Protein AF-A0A1P8MYN7-F1 (afdb_monomer_lite)

Radius of gyration: 29.49 Å; chains: 1; bounding box: 55×65×107 Å

Organism: NCBI:txid299262

Sequence (183 aa):
MFRRKEAAASEQYASSNIKLLLVASAFLAVTIVLILLQPGSVTQPIEQVATAPVTAKQTGVEATVTRADASLLDLQTVPASEAVSRQLRQPIRLTDTDARHTDLRSLTSAVLIGFGHTPQQGDRLQALLVQALTEGQSNAYIDALLNTAAARGEFSLPRQLTTATGRLDTEALLVALVRQSQG

Foldseek 3Di:
DDDPDDPPPPVVVVVVVVVVVVVVVVVVVVVVVVVVVPPDPPPDDDPDDDDDDDDDDDDDDDPPPPPPDPPPVPPPDDVVVVVVVVVVVDDPPCVVVVVVLVVLLVLLQVLCVVLVHHADVVRPLSVLQSVCVSVVHDLVVSQVVNQVCVVVVVDDDRPSQADPVRGGVSVSSVVSSVVSVVD

pLDDT: mean 74.07, std 19.45, range [33.62, 95.81]

Secondary structure (DSSP, 8-state):
-----SSSSHHHHHHHHHHHHHHHHHHHHHHHHHHHTS----------------------------S------------HHHHHHHHTTS---HHHHHHHHHHHHHHHHHHHHHTT--PPTT-HHHHHHHHHHHTT--HHHHHHHHHHHHHTTSSPPPGGGB-TTSSB-HHHHHHHHHHHHH-

Structure (mmCIF, N/CA/C/O backbone):
data_AF-A0A1P8MYN7-F1
#
_entry.id   AF-A0A1P8MYN7-F1
#
loop_
_atom_site.group_PDB
_atom_site.id
_atom_site.type_symbol
_atom_site.label_atom_id
_atom_site.label_alt_id
_atom_site.label_comp_id
_atom_site.label_asym_id
_atom_site.label_entity_id
_atom_site.label_seq_id
_atom_site.pdbx_PDB_ins_code
_atom_site.Cartn_x
_atom_site.Cartn_y
_atom_site.Cartn_z
_atom_site.occupancy
_atom_site.B_iso_or_equiv
_atom_site.auth_seq_id
_atom_site.auth_comp_id
_atom_site.auth_asym_id
_atom_site.auth_atom_id
_atom_site.pdbx_PDB_model_num
ATOM 1 N N . MET A 1 1 ? 12.781 16.466 -64.656 1.00 49.19 1 MET A N 1
ATOM 2 C CA . MET A 1 1 ? 12.357 15.709 -63.449 1.00 49.19 1 MET A CA 1
ATOM 3 C C . MET A 1 1 ? 13.013 16.370 -62.236 1.00 49.19 1 MET A C 1
ATOM 5 O O . MET A 1 1 ? 14.087 16.904 -62.435 1.00 49.19 1 MET A O 1
ATOM 9 N N . PHE A 1 2 ? 12.393 16.353 -61.047 1.00 52.03 2 PHE A N 1
ATOM 10 C CA . PHE A 1 2 ? 12.799 17.019 -59.779 1.00 52.03 2 PHE A CA 1
ATOM 11 C C . PHE A 1 2 ? 12.255 18.440 -59.531 1.00 52.03 2 PHE A C 1
ATOM 13 O O . PHE A 1 2 ? 12.937 19.418 -59.794 1.00 52.03 2 PHE A O 1
ATOM 20 N N . ARG A 1 3 ? 11.043 18.541 -58.959 1.00 59.06 3 ARG A N 1
ATOM 21 C CA . ARG A 1 3 ? 10.625 19.589 -57.989 1.00 59.06 3 ARG A CA 1
ATOM 22 C C . ARG A 1 3 ? 9.240 19.264 -57.389 1.00 59.06 3 ARG A C 1
ATOM 24 O O . ARG A 1 3 ? 8.247 19.921 -57.669 1.00 59.06 3 ARG A O 1
ATOM 31 N N . ARG A 1 4 ? 9.151 18.204 -56.578 1.00 57.97 4 ARG A N 1
ATOM 32 C CA . ARG A 1 4 ? 7.974 17.911 -55.728 1.00 57.97 4 ARG A CA 1
ATOM 33 C C . ARG A 1 4 ? 8.413 17.213 -54.438 1.00 57.97 4 ARG A C 1
ATOM 35 O O . ARG A 1 4 ? 8.187 16.017 -54.308 1.00 57.97 4 ARG A O 1
ATOM 42 N N . LYS A 1 5 ? 9.085 17.913 -53.515 1.00 58.62 5 LYS A N 1
ATOM 43 C CA . LYS A 1 5 ? 9.321 17.378 -52.154 1.00 58.62 5 LYS A CA 1
ATOM 44 C C . LYS A 1 5 ? 9.340 18.394 -51.001 1.00 58.62 5 LYS A C 1
ATOM 46 O O . LYS A 1 5 ? 9.596 17.979 -49.882 1.00 58.62 5 LYS A O 1
ATOM 51 N N . GLU A 1 6 ? 9.002 19.669 -51.201 1.00 55.66 6 GLU A N 1
ATOM 52 C CA . GLU A 1 6 ? 9.197 20.672 -50.128 1.00 55.66 6 GLU A CA 1
ATOM 53 C C . GLU A 1 6 ? 7.945 21.071 -49.325 1.00 55.66 6 GLU A C 1
ATOM 55 O O . GLU A 1 6 ? 8.046 21.899 -48.431 1.00 55.66 6 GLU A O 1
ATOM 60 N N . ALA A 1 7 ? 6.770 20.475 -49.557 1.00 54.53 7 ALA A N 1
ATOM 61 C CA . ALA A 1 7 ? 5.534 20.914 -48.884 1.00 54.53 7 ALA A CA 1
ATOM 62 C C . ALA A 1 7 ? 5.127 20.114 -47.625 1.00 54.53 7 ALA A C 1
ATOM 64 O O . ALA A 1 7 ? 4.178 20.501 -46.958 1.00 54.53 7 ALA A O 1
ATOM 65 N N . ALA A 1 8 ? 5.802 19.011 -47.281 1.00 54.75 8 ALA A N 1
ATOM 66 C CA . ALA A 1 8 ? 5.320 18.093 -46.234 1.00 54.75 8 ALA A CA 1
ATOM 67 C C . ALA A 1 8 ? 5.908 18.335 -44.827 1.00 54.75 8 ALA A C 1
ATOM 69 O O . ALA A 1 8 ? 5.491 17.690 -43.871 1.00 54.75 8 ALA A O 1
ATOM 70 N N . ALA A 1 9 ? 6.887 19.233 -44.675 1.00 53.75 9 ALA A N 1
ATOM 71 C CA . ALA A 1 9 ? 7.596 19.407 -43.402 1.00 53.75 9 ALA A CA 1
ATOM 72 C C . ALA A 1 9 ? 6.911 20.389 -42.431 1.00 53.75 9 ALA A C 1
ATOM 74 O O . ALA A 1 9 ? 7.171 20.340 -41.232 1.00 53.75 9 ALA A O 1
ATOM 75 N N . SER A 1 10 ? 6.032 21.275 -42.909 1.00 53.44 10 SER A N 1
ATOM 76 C CA . SER A 1 10 ? 5.435 22.348 -42.097 1.00 53.44 10 SER A CA 1
ATOM 77 C C . SER A 1 10 ? 4.218 21.915 -41.270 1.00 53.44 10 SER A C 1
ATOM 79 O O . SER A 1 10 ? 3.976 22.487 -40.208 1.00 53.44 10 SER A O 1
ATOM 81 N N . GLU A 1 11 ? 3.477 20.883 -41.682 1.00 53.94 11 GLU A N 1
ATOM 82 C CA . GLU A 1 11 ? 2.279 20.427 -40.950 1.00 53.94 11 GLU A CA 1
ATOM 83 C C . GLU A 1 11 ? 2.620 19.684 -39.647 1.00 53.94 11 GLU A C 1
ATOM 85 O O . GLU A 1 11 ? 1.877 19.734 -38.662 1.00 53.94 11 GLU A O 1
ATOM 90 N N . GLN A 1 12 ? 3.788 19.041 -39.591 1.00 55.00 12 GLN A N 1
ATOM 91 C CA . GLN A 1 12 ? 4.187 18.229 -38.441 1.00 55.00 12 GLN A CA 1
ATOM 92 C C . GLN A 1 12 ? 4.616 19.091 -37.240 1.00 55.00 12 GLN A C 1
ATOM 94 O O . GLN A 1 12 ? 4.298 18.755 -36.095 1.00 55.00 12 GLN A O 1
ATOM 99 N N . TYR A 1 13 ? 5.230 20.252 -37.495 1.00 54.16 13 TYR A N 1
ATOM 100 C CA . TYR A 1 13 ? 5.614 21.221 -36.460 1.00 54.16 13 TYR A CA 1
ATOM 101 C C . TYR A 1 13 ? 4.406 21.879 -35.783 1.00 54.16 13 TYR A C 1
ATOM 103 O O . TYR A 1 13 ? 4.417 22.068 -34.566 1.00 54.16 13 TYR A O 1
ATOM 111 N N . ALA A 1 14 ? 3.335 22.161 -36.532 1.00 58.53 14 ALA A N 1
ATOM 112 C CA . ALA A 1 14 ? 2.109 22.723 -35.967 1.00 58.53 14 ALA A CA 1
ATOM 113 C C . ALA A 1 14 ? 1.462 21.756 -34.960 1.00 58.53 14 ALA A C 1
ATOM 115 O O . ALA A 1 14 ? 1.131 22.153 -33.844 1.00 58.53 14 ALA A O 1
ATOM 116 N N . SER A 1 15 ? 1.372 20.464 -35.302 1.00 65.38 15 SER A N 1
ATOM 117 C CA . SER A 1 15 ? 0.785 19.447 -34.416 1.00 65.38 15 SER A CA 1
ATOM 118 C C . SER A 1 15 ? 1.594 19.215 -33.129 1.00 65.38 15 SER A C 1
ATOM 120 O O . SER A 1 15 ? 1.012 18.979 -32.069 1.00 65.38 15 SER A O 1
ATOM 122 N N . SER A 1 16 ? 2.928 19.313 -33.193 1.00 70.00 16 SER A N 1
ATOM 123 C CA . SER A 1 16 ? 3.802 19.141 -32.026 1.00 70.00 16 SER A CA 1
ATOM 124 C C . SER A 1 16 ? 3.722 20.339 -31.080 1.00 70.00 16 SER A C 1
ATOM 126 O O . SER A 1 16 ? 3.615 20.160 -29.867 1.00 70.00 16 SER A O 1
ATOM 128 N N . ASN A 1 17 ? 3.696 21.557 -31.630 1.00 74.44 17 ASN A N 1
ATOM 129 C CA . ASN A 1 17 ? 3.535 22.774 -30.838 1.00 74.44 17 ASN A CA 1
ATOM 130 C C . ASN A 1 17 ? 2.162 22.818 -30.161 1.00 74.44 17 ASN A C 1
ATOM 132 O O . ASN A 1 17 ? 2.087 23.188 -28.998 1.00 74.44 17 ASN A O 1
ATOM 136 N N . ILE A 1 18 ? 1.097 22.359 -30.831 1.00 82.00 18 ILE A N 1
ATOM 137 C CA . ILE A 1 18 ? -0.250 22.263 -30.242 1.00 82.00 18 ILE A CA 1
ATOM 138 C C . ILE A 1 18 ? -0.277 21.278 -29.069 1.00 82.00 18 ILE A C 1
ATOM 140 O O . ILE A 1 18 ? -0.856 21.587 -28.031 1.00 82.00 18 ILE A O 1
ATOM 144 N N . LYS A 1 19 ? 0.381 20.117 -29.190 1.00 77.56 19 LYS A N 1
ATOM 145 C CA . LYS A 1 19 ? 0.480 19.144 -28.089 1.00 77.56 19 LYS A CA 1
ATOM 146 C C . LYS A 1 19 ? 1.249 19.712 -26.896 1.00 77.56 19 LYS A C 1
ATOM 148 O O . LYS A 1 19 ? 0.797 19.559 -25.766 1.00 77.56 19 LYS A O 1
ATOM 153 N N . LEU A 1 20 ? 2.364 20.405 -27.143 1.00 83.06 20 LEU A N 1
ATOM 154 C CA . LEU A 1 20 ? 3.127 21.082 -26.092 1.00 83.06 20 LEU A CA 1
ATOM 155 C C . LEU A 1 20 ? 2.286 22.169 -25.401 1.00 83.06 20 LEU A C 1
ATOM 157 O O . LEU A 1 20 ? 2.276 22.250 -2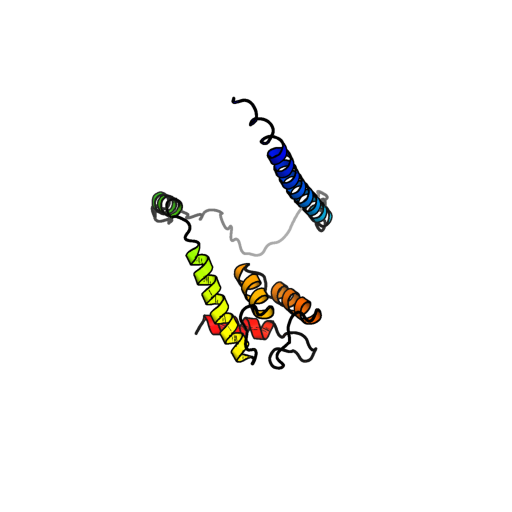4.175 1.00 83.06 20 LEU A O 1
ATOM 161 N N . LEU A 1 21 ? 1.531 22.954 -26.177 1.00 86.50 21 LEU A N 1
ATOM 162 C CA . LEU A 1 21 ? 0.645 24.004 -25.668 1.00 86.50 21 LEU A CA 1
ATOM 163 C C . LEU A 1 21 ? -0.510 23.417 -24.838 1.00 86.50 21 LEU A C 1
ATOM 165 O O . LEU A 1 21 ? -0.865 23.978 -23.806 1.00 86.50 21 LEU A O 1
ATOM 169 N N . LEU A 1 22 ? -1.049 22.260 -25.240 1.00 87.62 22 LEU A N 1
ATOM 170 C CA . LEU A 1 22 ? -2.118 21.555 -24.524 1.00 87.62 22 LEU A CA 1
ATOM 171 C C . LEU A 1 22 ? -1.632 20.959 -23.193 1.00 87.62 22 LEU A C 1
ATOM 173 O O . LEU A 1 22 ? -2.339 21.034 -22.191 1.00 87.62 22 LEU A O 1
ATOM 177 N N . VAL A 1 23 ? -0.412 20.416 -23.145 1.00 87.44 23 VAL A N 1
ATOM 178 C CA . VAL A 1 23 ? 0.191 19.942 -21.886 1.00 87.44 23 VAL A CA 1
ATOM 179 C C . VAL A 1 23 ? 0.500 21.117 -20.953 1.00 87.44 23 VAL A C 1
ATOM 181 O O . VAL A 1 23 ? 0.197 21.051 -19.762 1.00 87.44 23 VAL A O 1
ATOM 184 N N . ALA A 1 24 ? 1.044 22.215 -21.487 1.00 88.50 24 ALA A N 1
ATOM 185 C CA . ALA A 1 24 ? 1.342 23.413 -20.705 1.00 88.50 24 ALA A CA 1
ATOM 186 C C . ALA A 1 24 ? 0.075 24.062 -20.122 1.00 88.50 24 ALA A C 1
ATOM 188 O O . ALA A 1 24 ? 0.075 24.468 -18.960 1.00 88.50 24 ALA A O 1
ATOM 189 N N . SER A 1 25 ? -1.019 24.126 -20.890 1.00 89.88 25 SER A N 1
ATOM 190 C CA . SER A 1 25 ? -2.286 24.687 -20.411 1.00 89.88 25 SER A CA 1
ATOM 191 C C . SER A 1 25 ? -2.943 23.812 -19.342 1.00 89.88 25 SER A C 1
ATOM 193 O O . SER A 1 25 ? -3.421 24.340 -18.338 1.00 89.88 25 SER A O 1
ATOM 195 N N . ALA A 1 26 ? -2.901 22.484 -19.499 1.00 91.69 26 ALA A N 1
ATOM 196 C CA . ALA A 1 26 ? -3.384 21.552 -18.484 1.00 91.69 26 ALA A CA 1
ATOM 197 C C . ALA A 1 26 ? -2.603 21.700 -17.167 1.00 91.69 26 ALA A C 1
ATOM 199 O O . ALA A 1 26 ? -3.201 21.788 -16.094 1.00 91.69 26 ALA A O 1
ATOM 200 N N . PHE A 1 27 ? -1.274 21.804 -17.248 1.00 94.06 27 PHE A N 1
ATOM 201 C CA . PHE A 1 27 ? -0.419 22.005 -16.079 1.00 94.06 27 PHE A CA 1
ATOM 202 C C . PHE A 1 27 ? -0.681 23.351 -15.381 1.00 94.06 27 PHE A C 1
ATOM 204 O O . PHE A 1 27 ? -0.778 23.413 -14.153 1.00 94.06 27 PHE A O 1
ATOM 211 N N . LEU A 1 28 ? -0.858 24.431 -16.150 1.00 93.50 28 LEU A N 1
ATOM 212 C CA . LEU A 1 28 ? -1.193 25.755 -15.621 1.00 93.50 28 LEU A CA 1
ATOM 213 C C . LEU A 1 28 ? -2.538 25.739 -14.875 1.00 93.50 28 LEU A C 1
ATOM 215 O O . LEU A 1 28 ? -2.628 26.258 -13.764 1.00 93.50 28 LEU A O 1
ATOM 219 N N . ALA A 1 29 ? -3.568 25.116 -15.454 1.00 95.00 29 ALA A N 1
ATOM 220 C CA . ALA A 1 29 ? -4.895 25.037 -14.846 1.00 95.00 29 ALA A CA 1
ATOM 221 C C . ALA A 1 29 ? -4.862 24.308 -13.494 1.00 95.00 29 ALA A C 1
ATOM 223 O O . ALA A 1 29 ? -5.414 24.803 -12.512 1.00 95.00 29 ALA A O 1
ATOM 224 N N . VAL A 1 30 ? -4.155 23.176 -13.422 1.00 93.06 30 VAL A N 1
ATOM 225 C CA . VAL A 1 30 ? -3.971 22.424 -12.170 1.00 93.06 30 VAL A CA 1
ATOM 226 C C . VAL A 1 30 ? -3.229 23.265 -11.129 1.00 93.06 30 VAL A C 1
ATOM 228 O O . VAL A 1 30 ? -3.636 23.307 -9.971 1.00 93.06 30 VAL A O 1
ATOM 231 N N . THR A 1 31 ? -2.187 23.989 -11.542 1.00 94.19 31 THR A N 1
ATOM 232 C CA . THR A 1 31 ? -1.409 24.861 -10.650 1.00 94.19 31 THR A CA 1
ATOM 233 C C . THR A 1 31 ? -2.274 25.966 -10.040 1.00 94.19 31 THR A C 1
ATOM 235 O O . THR A 1 31 ? -2.211 26.203 -8.837 1.00 94.19 31 THR A O 1
ATOM 238 N N . ILE A 1 32 ? -3.129 26.610 -10.843 1.00 90.69 32 ILE A N 1
ATOM 239 C CA . ILE A 1 32 ? -4.048 27.655 -10.365 1.00 90.69 32 ILE A CA 1
ATOM 240 C C . ILE A 1 32 ? -5.045 27.078 -9.354 1.00 90.69 32 ILE A C 1
ATOM 242 O O . ILE A 1 32 ? -5.268 27.678 -8.306 1.00 90.69 32 ILE A O 1
ATOM 246 N N . VAL A 1 33 ? -5.608 25.898 -9.629 1.00 94.56 33 VAL A N 1
ATOM 247 C CA . VAL A 1 33 ? -6.528 25.224 -8.700 1.00 94.56 33 VAL A CA 1
ATOM 248 C C . VAL A 1 33 ? -5.839 24.908 -7.371 1.00 94.56 33 VAL A C 1
ATOM 250 O O . VAL A 1 33 ? -6.421 25.158 -6.320 1.00 94.56 33 VAL A O 1
ATOM 253 N N . LEU A 1 34 ? -4.593 24.422 -7.395 1.00 88.94 34 LEU A N 1
ATOM 254 C CA . LEU A 1 34 ? -3.830 24.146 -6.174 1.00 88.94 34 LEU A CA 1
ATOM 255 C C . LEU A 1 34 ? -3.492 25.414 -5.386 1.00 88.94 34 LEU A C 1
ATOM 257 O O . LEU A 1 34 ? -3.539 25.375 -4.162 1.00 88.94 34 LEU A O 1
ATOM 261 N N . ILE A 1 35 ? -3.195 26.533 -6.059 1.00 86.88 35 ILE A N 1
ATOM 262 C CA . ILE A 1 35 ? -2.987 27.835 -5.403 1.00 86.88 35 ILE A CA 1
ATOM 263 C C . ILE A 1 35 ? -4.274 28.302 -4.716 1.00 86.88 35 ILE A C 1
ATOM 265 O O . ILE A 1 35 ? -4.231 28.745 -3.574 1.00 86.88 35 ILE A O 1
ATOM 269 N N . LEU A 1 36 ? -5.425 28.171 -5.380 1.00 87.19 36 LEU A N 1
ATOM 270 C CA . LEU A 1 36 ? -6.717 28.551 -4.802 1.00 87.19 36 LEU A CA 1
ATOM 271 C C . LEU A 1 36 ? -7.153 27.628 -3.658 1.00 87.19 36 LEU A C 1
ATOM 273 O O . LEU A 1 36 ? -7.881 28.064 -2.770 1.00 87.19 36 LEU A O 1
ATOM 277 N N . LEU A 1 37 ? -6.704 26.371 -3.669 1.00 84.75 37 LEU A N 1
ATOM 278 C CA . LEU A 1 37 ? -6.953 25.405 -2.602 1.00 84.75 37 LEU A CA 1
ATOM 279 C C . LEU A 1 37 ? -5.887 25.453 -1.497 1.00 84.75 37 LEU A C 1
ATOM 281 O O . LEU A 1 37 ? -5.934 24.625 -0.588 1.00 84.75 37 LEU A O 1
ATOM 285 N N . GLN A 1 38 ? -4.941 26.404 -1.534 1.00 72.62 38 GLN A N 1
ATOM 286 C CA . GLN A 1 38 ? -4.043 26.620 -0.401 1.00 72.62 38 GLN A CA 1
ATOM 287 C C . GLN A 1 38 ? -4.892 27.023 0.818 1.00 72.62 38 GLN A C 1
ATOM 289 O O . GLN A 1 38 ? -5.537 28.075 0.785 1.00 72.62 38 GLN A O 1
ATOM 294 N N . PRO A 1 39 ? -4.927 26.219 1.899 1.00 61.41 39 PRO A N 1
ATOM 295 C CA . PRO A 1 39 ? -5.559 26.638 3.140 1.00 61.41 39 PRO A CA 1
ATOM 296 C C . PRO A 1 39 ? -4.814 27.879 3.633 1.00 61.41 39 PRO A C 1
ATOM 298 O O . PRO A 1 39 ? -3.603 27.837 3.847 1.00 61.41 39 PRO A O 1
ATOM 301 N N . GLY A 1 40 ? -5.521 29.004 3.736 1.00 57.84 40 GLY A N 1
ATOM 302 C CA . GLY A 1 40 ? -4.916 30.283 4.084 1.00 57.84 40 GLY A CA 1
ATOM 303 C C . GLY A 1 40 ? -4.192 30.206 5.426 1.00 57.84 40 GLY A C 1
ATOM 304 O O . GLY A 1 40 ? -4.831 30.164 6.476 1.00 57.84 40 GLY A O 1
ATOM 305 N N . SER A 1 41 ? -2.860 30.243 5.406 1.00 48.97 41 SER A N 1
ATOM 306 C CA . SER A 1 41 ? -2.076 30.615 6.580 1.00 48.97 41 SER A CA 1
ATOM 307 C C . SER A 1 41 ? -2.293 32.105 6.810 1.00 48.97 41 SER A C 1
ATOM 309 O O . SER A 1 41 ? -1.582 32.947 6.265 1.00 48.97 41 SER A O 1
ATOM 311 N N . VAL A 1 42 ? -3.332 32.432 7.577 1.00 51.47 42 VAL A N 1
ATOM 312 C CA . VAL A 1 42 ? -3.582 33.785 8.070 1.00 51.47 42 VAL A CA 1
ATOM 313 C C . VAL A 1 42 ? -2.381 34.193 8.921 1.00 51.47 42 VAL A C 1
ATOM 315 O O . VAL A 1 42 ? -2.213 33.741 10.051 1.00 51.47 42 VAL A O 1
ATOM 318 N N . THR A 1 43 ? -1.524 35.046 8.368 1.00 50.94 43 THR A N 1
ATOM 319 C CA . THR A 1 43 ? -0.559 35.827 9.138 1.00 50.94 43 THR A CA 1
ATOM 320 C C . THR A 1 43 ? -1.348 36.722 10.093 1.00 50.94 43 THR A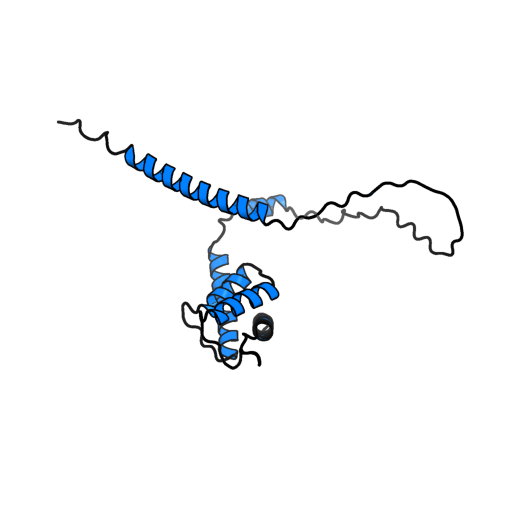 C 1
ATOM 322 O O . THR A 1 43 ? -1.962 37.697 9.665 1.00 50.94 43 THR A O 1
ATOM 325 N N . GLN A 1 44 ? -1.381 36.375 11.381 1.00 47.41 44 GLN A N 1
ATOM 326 C CA . GLN A 1 44 ? -1.905 37.268 12.412 1.00 47.41 44 GLN A CA 1
ATOM 327 C C . GLN A 1 44 ? -0.942 38.457 12.578 1.00 47.41 44 GLN A C 1
ATOM 329 O O . GLN A 1 44 ? 0.257 38.235 12.774 1.00 47.41 44 GLN A O 1
ATOM 334 N N . PRO A 1 45 ? -1.422 39.710 12.504 1.00 46.62 45 PRO A N 1
ATOM 335 C CA . PRO A 1 45 ? -0.618 40.875 12.835 1.00 46.62 45 PRO A CA 1
ATOM 336 C C . PRO A 1 45 ? -0.375 40.886 14.346 1.00 46.62 45 PRO A C 1
ATOM 338 O O . PRO A 1 45 ? -1.311 40.968 15.137 1.00 46.62 45 PRO A O 1
ATOM 341 N N . ILE A 1 46 ? 0.887 40.799 14.751 1.00 49.03 46 ILE A N 1
ATOM 342 C CA . ILE A 1 46 ? 1.308 41.108 16.118 1.00 49.03 46 ILE A CA 1
ATOM 343 C C . ILE A 1 46 ? 1.154 42.616 16.319 1.00 49.03 46 ILE A C 1
ATOM 345 O O . ILE A 1 46 ? 1.963 43.412 15.846 1.00 49.03 46 ILE A O 1
ATOM 349 N N . GLU A 1 47 ? 0.077 42.991 16.998 1.00 42.94 47 GLU A N 1
ATOM 350 C CA . GLU A 1 47 ? -0.164 44.333 17.505 1.00 42.94 47 GLU A CA 1
ATOM 351 C C . GLU A 1 47 ? 0.882 44.638 18.591 1.00 42.94 47 GLU A C 1
ATOM 353 O O . GLU A 1 47 ? 0.851 44.108 19.702 1.00 42.94 47 GLU A O 1
ATOM 358 N N . GLN A 1 48 ? 1.879 45.450 18.233 1.00 53.62 48 GLN A N 1
ATOM 359 C CA . GLN A 1 48 ? 2.829 46.045 19.168 1.00 53.62 48 GLN A CA 1
ATOM 360 C C . GLN A 1 48 ? 2.090 47.035 20.075 1.00 53.62 48 GLN A C 1
ATOM 362 O O . GLN A 1 48 ? 1.898 48.194 19.712 1.00 53.62 48 GLN A O 1
ATOM 367 N N . VAL A 1 49 ? 1.735 46.601 21.284 1.00 43.47 49 VAL A N 1
ATOM 368 C CA . VAL A 1 49 ? 1.415 47.508 22.393 1.00 43.47 49 VAL A CA 1
ATOM 369 C C . VAL A 1 49 ? 2.589 47.497 23.364 1.00 43.47 49 VAL A C 1
ATOM 371 O O . VAL A 1 49 ? 2.857 46.519 24.060 1.00 43.47 49 VAL A O 1
ATOM 374 N N . ALA A 1 50 ? 3.337 48.596 23.364 1.00 51.03 50 ALA A N 1
ATOM 375 C CA . ALA A 1 50 ? 4.402 48.860 24.313 1.00 51.03 50 ALA A CA 1
ATOM 376 C C . ALA A 1 50 ? 3.823 49.265 25.676 1.00 51.03 50 ALA A C 1
ATOM 378 O O . ALA A 1 50 ? 3.062 50.221 25.729 1.00 51.03 50 ALA A O 1
ATOM 379 N N . THR A 1 51 ? 4.275 48.620 26.757 1.00 36.56 51 THR A N 1
ATOM 380 C CA . THR A 1 51 ? 4.462 49.237 28.088 1.00 36.56 51 THR A CA 1
ATOM 381 C C . THR A 1 51 ? 5.318 48.317 28.968 1.00 36.56 51 THR A C 1
ATOM 383 O O . THR A 1 51 ? 4.885 47.241 29.366 1.00 36.56 51 THR A O 1
ATOM 386 N N . ALA A 1 52 ? 6.538 48.750 29.285 1.00 43.25 52 ALA A N 1
ATOM 387 C CA . ALA A 1 52 ? 7.240 48.409 30.533 1.00 43.25 52 ALA A CA 1
ATOM 388 C C . ALA A 1 52 ? 6.758 49.400 31.636 1.00 43.25 52 ALA A C 1
ATOM 390 O O . ALA A 1 52 ? 6.189 50.420 31.230 1.00 43.25 52 ALA A O 1
ATOM 391 N N . PRO A 1 53 ? 6.995 49.229 32.969 1.00 47.84 53 PRO A N 1
ATOM 392 C CA . PRO A 1 53 ? 8.146 48.537 33.582 1.00 47.84 53 PRO A CA 1
ATOM 393 C C . PRO A 1 53 ? 7.929 47.783 34.943 1.00 47.84 53 PRO A C 1
ATOM 395 O O . PRO A 1 53 ? 6.862 47.838 35.539 1.00 47.84 53 PRO A O 1
ATOM 398 N N . VAL A 1 54 ? 9.027 47.154 35.425 1.00 44.81 54 VAL A N 1
ATOM 399 C CA . VAL A 1 54 ? 9.487 46.828 36.820 1.00 44.81 54 VAL A CA 1
ATOM 400 C C . VAL A 1 54 ? 8.746 45.781 37.702 1.00 44.81 54 VAL A C 1
ATOM 402 O O . VAL A 1 54 ? 7.590 45.963 38.047 1.00 44.81 54 VAL A O 1
ATOM 405 N N . THR A 1 55 ? 9.370 44.624 38.037 1.00 37.88 55 THR A N 1
ATOM 406 C CA . THR A 1 55 ? 10.200 44.298 39.258 1.00 37.88 55 THR A CA 1
ATOM 407 C C . THR A 1 55 ? 9.338 43.721 40.409 1.00 37.88 55 THR A C 1
ATOM 409 O O . THR A 1 55 ? 8.309 44.303 40.701 1.00 37.88 55 THR A O 1
ATOM 412 N N . ALA A 1 56 ? 9.587 42.629 41.156 1.00 40.22 56 ALA A N 1
ATOM 413 C CA . ALA A 1 56 ? 10.685 41.696 41.491 1.00 40.22 56 ALA A CA 1
ATOM 414 C C . ALA A 1 56 ? 10.038 40.306 41.819 1.00 40.22 56 ALA A C 1
ATOM 416 O O . ALA A 1 56 ? 8.820 40.227 41.893 1.00 40.22 56 ALA A O 1
ATOM 417 N N . LYS A 1 57 ? 10.687 39.165 42.094 1.00 35.44 57 LYS A N 1
ATOM 418 C CA . LYS A 1 57 ? 12.005 38.858 42.662 1.00 35.44 57 LYS A CA 1
ATOM 419 C C . LYS A 1 57 ? 12.362 37.394 42.351 1.00 35.44 57 LYS A C 1
ATOM 421 O O . LYS A 1 57 ? 11.517 36.508 42.411 1.00 35.44 57 LYS A O 1
ATOM 426 N N . GLN A 1 58 ? 13.637 37.192 42.044 1.00 40.50 58 GLN A N 1
ATOM 427 C CA . GLN A 1 58 ? 14.307 35.953 41.657 1.00 40.50 58 GLN A CA 1
ATOM 428 C C . GLN A 1 58 ? 14.471 34.957 42.817 1.00 40.50 58 GLN A C 1
ATOM 430 O O . GLN A 1 58 ? 14.706 35.363 43.956 1.00 40.50 58 GLN A O 1
ATOM 435 N N . THR A 1 59 ? 14.539 33.659 42.506 1.00 33.62 59 THR A N 1
ATOM 436 C CA . THR A 1 59 ? 15.522 32.760 43.137 1.00 33.62 59 THR A CA 1
ATOM 437 C C . THR A 1 59 ? 15.971 31.681 42.143 1.00 33.62 59 THR A C 1
ATOM 439 O O . THR A 1 59 ? 15.213 30.774 41.834 1.00 33.62 59 THR A O 1
ATOM 442 N N . GLY A 1 60 ? 17.200 31.855 41.636 1.00 40.59 60 GLY A N 1
ATOM 443 C CA . GLY A 1 60 ? 18.167 30.833 41.207 1.00 40.59 60 GLY A CA 1
ATOM 444 C C . GLY A 1 60 ? 17.757 29.806 40.150 1.00 40.59 60 GLY A C 1
ATOM 445 O O . GLY A 1 60 ? 17.091 28.840 40.481 1.00 40.59 60 GLY A O 1
ATOM 446 N N . VAL A 1 61 ? 18.275 29.933 38.924 1.00 39.53 61 VAL A N 1
ATOM 447 C CA . VAL A 1 61 ? 19.550 29.313 38.502 1.00 39.53 61 VAL A CA 1
ATOM 448 C C . VAL A 1 61 ? 20.070 30.132 37.316 1.00 39.53 61 VAL A C 1
ATOM 450 O O . VAL A 1 61 ? 19.466 30.141 36.246 1.00 39.53 61 VAL A O 1
ATOM 453 N N . GLU A 1 62 ? 21.176 30.851 37.506 1.00 48.34 62 GLU A N 1
ATOM 454 C CA . GLU A 1 62 ? 21.954 31.370 36.383 1.00 48.34 62 GLU A CA 1
ATOM 455 C C . GLU A 1 62 ? 22.630 30.193 35.678 1.00 48.34 62 GLU A C 1
ATOM 457 O O . GLU A 1 62 ? 23.632 29.658 36.140 1.00 48.34 62 GLU A O 1
ATOM 462 N N . ALA A 1 63 ? 22.079 29.801 34.537 1.00 48.78 63 ALA A N 1
ATOM 463 C CA . ALA A 1 63 ? 22.863 29.231 33.459 1.00 48.78 63 ALA A CA 1
ATOM 464 C C . ALA A 1 63 ? 22.767 30.215 32.297 1.00 48.78 63 ALA A C 1
ATOM 466 O O . ALA A 1 63 ? 21.938 30.090 31.397 1.00 48.78 63 ALA A O 1
ATOM 467 N N . THR A 1 64 ? 23.613 31.240 32.358 1.00 44.28 64 THR A N 1
ATOM 468 C CA . THR A 1 64 ? 24.043 31.993 31.183 1.00 44.28 64 THR A CA 1
ATOM 469 C C . THR A 1 64 ? 24.674 30.988 30.224 1.00 44.28 64 THR A C 1
ATOM 471 O O . THR A 1 64 ? 25.867 30.704 30.293 1.00 44.28 64 THR A O 1
ATOM 474 N N . VAL A 1 65 ? 23.857 30.371 29.367 1.00 45.84 65 VAL A N 1
ATOM 475 C CA . VAL A 1 65 ? 24.345 29.526 28.278 1.00 45.84 65 VAL A CA 1
ATOM 476 C C . VAL A 1 65 ? 24.812 30.468 27.182 1.00 45.84 65 VAL A C 1
ATOM 478 O O . VAL A 1 65 ? 24.063 30.914 26.312 1.00 45.84 65 VAL A O 1
ATOM 481 N N . THR A 1 66 ? 26.085 30.817 27.295 1.00 47.91 66 THR A N 1
ATOM 482 C CA . THR A 1 66 ? 26.892 31.432 26.256 1.00 47.91 66 THR A CA 1
ATOM 483 C C . THR A 1 66 ? 26.727 30.632 24.963 1.00 47.91 66 THR A C 1
ATOM 485 O O . THR A 1 66 ? 27.049 29.447 24.906 1.00 47.91 66 THR A O 1
ATOM 488 N N . ARG A 1 67 ? 26.234 31.283 23.902 1.00 57.84 67 ARG A N 1
ATOM 489 C CA . ARG A 1 67 ? 26.349 30.795 22.520 1.00 57.84 67 ARG A CA 1
ATOM 490 C C . ARG A 1 67 ? 27.824 30.826 22.117 1.00 57.84 67 ARG A C 1
ATOM 492 O O . ARG A 1 67 ? 28.261 31.768 21.467 1.00 57.84 67 ARG A O 1
ATOM 499 N N . ALA A 1 68 ? 28.593 29.839 22.548 1.00 53.28 68 ALA A N 1
ATOM 500 C CA . ALA A 1 68 ? 29.966 29.639 22.107 1.00 53.28 68 ALA A CA 1
ATOM 501 C C . ALA A 1 68 ? 30.393 28.195 22.378 1.00 53.28 68 ALA A C 1
ATOM 503 O O . ALA A 1 68 ? 31.295 27.955 23.164 1.00 53.28 68 ALA A O 1
ATOM 504 N N . ASP A 1 69 ? 29.725 27.242 21.732 1.00 47.28 69 ASP A N 1
ATOM 505 C CA . ASP A 1 69 ? 30.371 25.978 21.372 1.00 47.28 69 ASP A CA 1
ATOM 506 C C . ASP A 1 69 ? 29.713 25.430 20.099 1.00 47.28 69 ASP A C 1
ATOM 508 O O . ASP A 1 69 ? 28.997 24.435 20.074 1.00 47.28 69 ASP A O 1
ATOM 512 N N . ALA A 1 70 ? 29.888 26.174 19.007 1.00 55.75 70 ALA A N 1
ATOM 513 C CA . ALA A 1 70 ? 29.832 25.585 17.679 1.00 55.75 70 ALA A CA 1
ATOM 514 C C . ALA A 1 70 ? 31.231 25.033 17.384 1.00 55.75 70 ALA A C 1
ATOM 516 O O . ALA A 1 70 ? 31.952 25.574 16.544 1.00 55.75 70 ALA A O 1
ATOM 517 N N . SER A 1 71 ? 31.645 23.990 18.109 1.00 45.44 71 SER A N 1
ATOM 518 C CA . SER A 1 71 ? 32.813 23.202 17.726 1.00 45.44 71 SER A CA 1
ATOM 519 C C . SER A 1 71 ? 32.450 22.360 16.497 1.00 45.44 71 SER A C 1
ATOM 521 O O . SER A 1 71 ? 32.136 21.178 16.561 1.00 45.44 71 SER A O 1
ATOM 523 N N . LEU A 1 72 ? 32.440 23.036 15.346 1.00 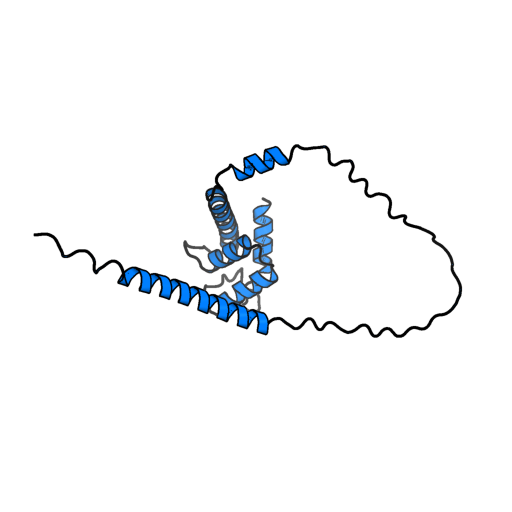48.16 72 LEU A N 1
ATOM 524 C CA . LEU A 1 72 ? 32.388 22.486 13.989 1.00 48.16 72 LEU A CA 1
ATOM 525 C C . LEU A 1 72 ? 33.802 22.161 13.467 1.00 48.16 72 LEU A C 1
ATOM 527 O O . LEU A 1 72 ? 34.039 22.172 12.261 1.00 48.16 72 LEU A O 1
ATOM 531 N N . LEU A 1 73 ? 34.763 21.905 14.359 1.00 51.69 73 LEU A N 1
ATOM 532 C CA . LEU A 1 73 ? 36.152 21.609 13.990 1.00 51.69 73 LEU A CA 1
ATOM 533 C C . LEU A 1 73 ? 36.496 20.113 13.983 1.00 51.69 73 LEU A C 1
ATOM 535 O O . LEU A 1 73 ? 37.653 19.774 13.763 1.00 51.69 73 LEU A O 1
ATOM 539 N N . ASP A 1 74 ? 35.504 19.229 14.116 1.00 46.62 74 ASP A N 1
ATOM 540 C CA . ASP A 1 74 ? 35.676 17.784 13.900 1.00 46.62 74 ASP A CA 1
ATOM 541 C C . ASP A 1 74 ? 34.880 17.273 12.685 1.00 46.62 74 ASP A C 1
ATOM 543 O O . ASP A 1 74 ? 34.384 16.151 12.644 1.00 46.62 74 ASP A O 1
ATOM 547 N N . LEU A 1 75 ? 34.766 18.095 11.633 1.00 48.69 75 LEU A N 1
ATOM 548 C CA . LEU A 1 75 ? 34.682 17.537 10.283 1.00 48.69 75 LEU A CA 1
ATOM 549 C C . LEU A 1 75 ? 36.097 17.178 9.860 1.00 48.69 75 LEU A C 1
ATOM 551 O O . LEU A 1 75 ? 36.755 17.898 9.109 1.00 48.69 75 LEU A O 1
ATOM 555 N N . GLN A 1 76 ? 36.546 16.035 10.369 1.00 48.28 76 GLN A N 1
ATOM 556 C CA . GLN A 1 76 ? 37.634 15.274 9.794 1.00 48.28 76 GLN A CA 1
ATOM 557 C C . GLN A 1 76 ? 37.429 15.263 8.278 1.00 48.28 76 GLN A C 1
ATOM 559 O O . GLN A 1 76 ? 36.420 14.779 7.764 1.00 48.28 76 GLN A O 1
ATOM 564 N N . THR A 1 77 ? 38.349 15.926 7.590 1.00 52.81 77 THR A N 1
ATOM 565 C CA . THR A 1 77 ? 38.310 16.289 6.181 1.00 52.81 77 THR A CA 1
ATOM 566 C C . THR A 1 77 ? 38.266 15.028 5.321 1.00 52.81 77 THR A C 1
ATOM 568 O O . THR A 1 77 ? 39.278 14.562 4.805 1.00 52.81 77 THR A O 1
ATOM 571 N N . VAL A 1 78 ? 37.084 14.437 5.162 1.00 55.50 78 VAL A N 1
ATOM 572 C CA . VAL A 1 78 ? 36.830 13.466 4.102 1.00 55.50 78 VAL A CA 1
ATOM 573 C C . VAL A 1 78 ? 36.800 14.275 2.805 1.00 55.50 78 VAL A C 1
ATOM 575 O O . VAL A 1 78 ? 36.091 15.284 2.753 1.00 55.50 78 VAL A O 1
ATOM 578 N N . PRO A 1 79 ? 37.548 13.899 1.752 1.00 48.22 79 PRO A N 1
ATOM 579 C CA . PRO A 1 79 ? 37.551 14.615 0.480 1.00 48.22 79 PRO A CA 1
ATOM 580 C C . PRO A 1 79 ? 36.213 14.389 -0.246 1.00 48.22 79 PRO A C 1
ATOM 582 O O . PRO A 1 79 ? 36.116 13.649 -1.224 1.00 48.22 79 PRO A O 1
ATOM 585 N N . ALA A 1 80 ? 35.149 15.028 0.244 1.00 55.31 80 ALA A N 1
ATOM 586 C CA . ALA A 1 80 ? 33.799 14.934 -0.300 1.00 55.31 80 ALA A CA 1
ATOM 587 C C . ALA A 1 80 ? 33.747 15.423 -1.756 1.00 55.31 80 ALA A C 1
ATOM 589 O O . ALA A 1 80 ? 32.976 14.906 -2.560 1.00 55.31 80 ALA A O 1
ATOM 590 N N . SER A 1 81 ? 34.628 16.349 -2.136 1.00 53.44 81 SER A N 1
ATOM 591 C CA . SER A 1 81 ? 34.670 16.909 -3.487 1.00 53.44 81 SER A CA 1
ATOM 592 C C . SER A 1 81 ? 35.071 15.889 -4.558 1.00 53.44 81 SER A C 1
ATOM 594 O O . SER A 1 81 ? 34.594 15.983 -5.688 1.00 53.44 81 SER A O 1
ATOM 596 N N . GLU A 1 82 ? 35.886 14.880 -4.235 1.00 52.81 82 GLU A N 1
ATOM 597 C CA . GLU A 1 82 ? 36.276 13.852 -5.210 1.00 52.81 82 GLU A CA 1
ATOM 598 C C . GLU A 1 82 ? 35.231 12.728 -5.301 1.00 52.81 82 GLU A C 1
ATOM 600 O O . GLU A 1 82 ? 34.895 12.276 -6.397 1.00 52.81 82 GLU A O 1
ATOM 605 N N . ALA A 1 83 ? 34.646 12.334 -4.165 1.00 53.69 83 ALA A N 1
ATOM 606 C CA . ALA A 1 83 ? 33.582 11.332 -4.106 1.00 53.69 83 ALA A CA 1
ATOM 607 C C . ALA A 1 83 ? 32.292 11.815 -4.790 1.00 53.69 83 ALA A C 1
ATOM 609 O O . ALA A 1 83 ? 31.709 11.077 -5.582 1.00 53.69 83 ALA A O 1
ATOM 610 N N . VAL A 1 84 ? 31.890 13.071 -4.570 1.00 58.09 84 VAL A N 1
ATOM 611 C CA . VAL A 1 84 ? 30.712 13.674 -5.217 1.00 58.09 84 VAL A CA 1
ATOM 612 C C . VAL A 1 84 ? 30.945 13.849 -6.722 1.00 58.09 84 VAL A C 1
ATOM 614 O O . VAL A 1 84 ? 30.071 13.519 -7.522 1.00 58.09 84 VAL A O 1
ATOM 617 N N . SER A 1 85 ? 32.154 14.247 -7.137 1.00 55.94 85 SER A N 1
ATOM 618 C CA . SER A 1 85 ? 32.519 14.356 -8.560 1.00 55.94 85 SER A CA 1
ATOM 619 C C . SER A 1 85 ? 32.583 13.000 -9.278 1.00 55.94 85 SER A C 1
ATOM 621 O O . SER A 1 85 ? 32.312 12.927 -10.476 1.00 55.94 85 SER A O 1
ATOM 623 N N . ARG A 1 86 ? 32.916 11.909 -8.571 1.00 55.06 86 ARG A N 1
ATOM 624 C CA . ARG A 1 86 ? 32.820 10.539 -9.106 1.00 55.06 86 ARG A CA 1
ATOM 625 C C . ARG A 1 86 ? 31.379 10.029 -9.120 1.00 55.06 86 ARG A C 1
ATOM 627 O O . ARG A 1 86 ? 31.004 9.382 -10.090 1.00 55.06 86 ARG A O 1
ATOM 634 N N . GLN A 1 87 ? 30.570 10.349 -8.109 1.00 56.66 87 GLN A N 1
ATOM 635 C CA . GLN A 1 87 ? 29.146 9.990 -8.038 1.00 56.66 87 GLN A CA 1
ATOM 636 C C . GLN A 1 87 ? 28.348 10.623 -9.191 1.00 56.66 87 GLN A C 1
ATOM 638 O O . GLN A 1 87 ? 27.541 9.956 -9.826 1.00 56.66 87 GLN A O 1
ATOM 643 N N . LEU A 1 88 ? 28.648 11.880 -9.535 1.00 57.84 88 LEU A N 1
ATOM 644 C CA . LEU A 1 88 ? 28.051 12.600 -10.670 1.00 57.84 88 LEU A CA 1
ATOM 645 C C . LEU A 1 88 ? 28.546 12.113 -12.047 1.00 57.84 88 LEU A C 1
ATOM 647 O O . LEU A 1 88 ? 27.953 12.453 -13.067 1.00 57.84 88 LEU A O 1
ATOM 651 N N . ARG A 1 89 ? 29.634 11.330 -12.096 1.00 59.19 89 ARG A N 1
ATOM 652 C CA . ARG A 1 89 ? 30.145 10.677 -13.317 1.00 59.19 89 ARG A CA 1
ATOM 653 C C . ARG A 1 89 ? 29.659 9.238 -13.473 1.00 59.19 89 ARG A C 1
ATOM 655 O O . ARG A 1 89 ? 29.934 8.622 -14.502 1.00 59.19 89 ARG A O 1
ATOM 662 N N . GLN A 1 90 ? 28.959 8.691 -12.480 1.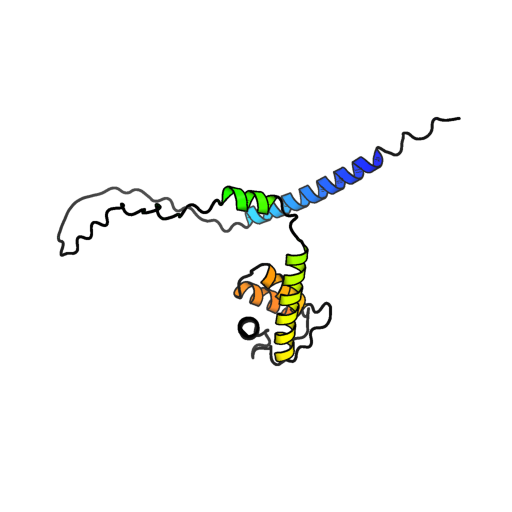00 54.69 90 GLN A N 1
ATOM 663 C CA . GLN A 1 90 ? 28.329 7.388 -12.619 1.00 54.69 90 GLN A CA 1
ATOM 664 C C . GLN A 1 90 ? 26.990 7.562 -13.343 1.00 54.69 90 GLN A C 1
ATOM 666 O O . GLN A 1 90 ? 26.192 8.413 -12.949 1.00 54.69 90 GLN A O 1
ATOM 671 N N . PRO A 1 91 ? 26.713 6.779 -14.401 1.00 60.66 91 PRO A N 1
ATOM 672 C CA . PRO A 1 91 ? 25.373 6.744 -14.961 1.00 60.66 91 PRO A CA 1
ATOM 673 C C . PRO A 1 91 ? 24.426 6.293 -13.848 1.00 60.66 91 PRO A C 1
ATOM 675 O O . PRO A 1 91 ? 24.663 5.241 -13.249 1.00 60.66 91 PRO A O 1
ATOM 678 N N . ILE A 1 92 ? 23.384 7.082 -13.562 1.00 58.38 92 ILE A N 1
ATOM 679 C CA . ILE A 1 92 ? 22.306 6.684 -12.649 1.00 58.38 92 ILE A CA 1
ATOM 680 C C . ILE A 1 92 ? 21.824 5.317 -13.131 1.00 58.38 92 ILE A C 1
ATOM 682 O O . ILE A 1 92 ? 21.284 5.177 -14.228 1.00 58.38 92 ILE A O 1
ATOM 686 N N . ARG A 1 93 ? 22.112 4.277 -12.352 1.00 52.50 93 ARG A N 1
ATOM 687 C CA . ARG A 1 93 ? 21.718 2.914 -12.678 1.00 52.50 93 ARG A CA 1
ATOM 688 C C . ARG A 1 93 ? 20.230 2.802 -12.363 1.00 52.50 93 ARG A C 1
ATOM 690 O O . ARG A 1 93 ? 19.877 2.566 -11.215 1.00 52.50 93 ARG A O 1
ATOM 697 N N . LEU A 1 94 ? 19.361 2.968 -13.367 1.00 60.75 94 LEU A N 1
ATOM 698 C CA . LEU A 1 94 ? 17.911 2.746 -13.213 1.00 60.75 94 LEU A CA 1
ATOM 699 C C . LEU A 1 94 ? 17.594 1.353 -12.631 1.00 60.75 94 LEU A C 1
ATOM 701 O O . LEU A 1 94 ? 16.591 1.185 -11.947 1.00 60.75 94 LEU A O 1
ATOM 705 N N . THR A 1 95 ? 18.503 0.391 -12.809 1.00 62.06 95 THR A N 1
ATOM 706 C CA . THR A 1 95 ? 18.426 -0.950 -12.222 1.00 62.06 95 THR A CA 1
ATOM 707 C C . THR A 1 95 ? 18.345 -0.970 -10.695 1.00 62.06 95 THR A C 1
ATOM 709 O O . THR A 1 95 ? 17.811 -1.930 -10.156 1.00 62.06 95 THR A O 1
ATOM 712 N N . ASP A 1 96 ? 18.853 0.042 -9.982 1.00 74.25 96 ASP A N 1
ATOM 713 C CA . ASP A 1 96 ? 18.725 0.112 -8.515 1.00 74.25 96 ASP A CA 1
ATOM 714 C C . ASP A 1 96 ? 17.262 0.336 -8.100 1.00 74.25 96 ASP A C 1
ATOM 716 O O . ASP A 1 96 ? 16.750 -0.316 -7.189 1.00 74.25 96 ASP A O 1
ATOM 720 N N . THR A 1 97 ? 16.551 1.186 -8.844 1.00 76.50 97 THR A N 1
ATOM 721 C CA . THR A 1 97 ? 15.121 1.422 -8.649 1.00 76.50 97 THR A CA 1
ATOM 722 C C . THR A 1 97 ? 14.313 0.166 -8.969 1.00 76.50 97 THR A C 1
ATOM 724 O O . THR A 1 97 ? 13.456 -0.211 -8.173 1.00 76.50 97 THR A O 1
ATOM 727 N N . ASP A 1 98 ? 14.598 -0.521 -10.078 1.00 81.12 98 ASP A N 1
ATOM 728 C CA . ASP A 1 98 ? 13.902 -1.765 -10.447 1.00 81.12 98 ASP A CA 1
ATOM 729 C C . ASP A 1 98 ? 14.155 -2.902 -9.442 1.00 81.12 98 ASP A C 1
ATOM 731 O O . ASP A 1 98 ? 13.234 -3.644 -9.081 1.00 81.12 98 ASP A O 1
ATOM 735 N N . ALA A 1 99 ? 15.389 -3.017 -8.941 1.00 81.25 99 ALA A N 1
ATOM 736 C CA . ALA A 1 99 ? 15.750 -3.988 -7.913 1.00 81.25 99 ALA A CA 1
ATOM 737 C C . ALA A 1 99 ? 14.993 -3.724 -6.602 1.00 81.25 99 ALA A C 1
ATOM 739 O O . ALA A 1 99 ? 14.392 -4.647 -6.053 1.00 81.25 99 ALA A O 1
ATOM 740 N N . ARG A 1 100 ? 14.929 -2.464 -6.148 1.00 83.81 100 ARG A N 1
ATOM 741 C CA . ARG A 1 100 ? 14.149 -2.076 -4.957 1.00 83.81 100 ARG A CA 1
ATOM 742 C C . ARG A 1 100 ? 12.657 -2.337 -5.118 1.00 83.81 100 ARG A C 1
ATOM 744 O O . ARG A 1 100 ? 12.029 -2.845 -4.197 1.00 83.81 100 ARG A O 1
ATOM 751 N N . HIS A 1 101 ? 12.081 -2.032 -6.279 1.00 86.19 101 HIS A N 1
ATOM 752 C CA . HIS A 1 101 ? 10.669 -2.327 -6.541 1.00 86.19 101 HIS A CA 1
ATOM 753 C C . HIS A 1 101 ? 10.383 -3.827 -6.516 1.00 86.19 101 HIS A C 1
ATOM 755 O O . HIS A 1 101 ? 9.341 -4.246 -6.014 1.00 86.19 101 HIS A O 1
ATOM 761 N N . THR A 1 102 ? 11.299 -4.634 -7.050 1.00 85.94 102 THR A N 1
ATOM 762 C CA . THR A 1 102 ? 11.180 -6.096 -7.033 1.00 85.94 102 THR A CA 1
ATOM 763 C C . THR A 1 102 ? 11.232 -6.633 -5.604 1.00 85.94 102 THR A C 1
ATOM 765 O O . THR A 1 102 ? 10.406 -7.470 -5.241 1.00 85.94 102 THR A O 1
ATOM 768 N N . ASP A 1 103 ? 12.136 -6.104 -4.781 1.00 90.94 103 ASP A N 1
ATOM 769 C CA . ASP A 1 103 ? 12.269 -6.474 -3.372 1.00 90.94 103 ASP A CA 1
ATOM 770 C C . ASP A 1 103 ? 11.029 -6.073 -2.553 1.00 90.94 103 ASP A C 1
ATOM 772 O O . ASP A 1 103 ? 10.385 -6.920 -1.936 1.00 90.94 103 ASP A O 1
ATOM 776 N N . LEU A 1 104 ? 10.574 -4.819 -2.668 1.00 91.25 104 LEU A N 1
ATOM 777 C CA . LEU A 1 104 ? 9.330 -4.354 -2.037 1.00 91.25 104 LEU A CA 1
ATOM 778 C C . LEU A 1 104 ? 8.112 -5.168 -2.486 1.00 91.25 104 LEU A C 1
ATOM 780 O O . LEU A 1 104 ? 7.236 -5.490 -1.679 1.00 91.25 104 LEU A O 1
ATOM 784 N N . ARG A 1 105 ? 8.039 -5.539 -3.768 1.00 91.62 105 ARG A N 1
ATOM 785 C CA . ARG A 1 105 ? 6.972 -6.405 -4.279 1.00 91.62 105 ARG A CA 1
ATOM 786 C C . ARG A 1 105 ? 7.048 -7.803 -3.659 1.00 91.62 105 ARG A C 1
ATOM 788 O O . ARG A 1 105 ? 6.010 -8.354 -3.308 1.00 91.62 105 ARG A O 1
ATOM 795 N N . SER A 1 106 ? 8.243 -8.364 -3.488 1.00 92.19 106 SER A N 1
ATOM 796 C CA . SER A 1 106 ? 8.447 -9.655 -2.820 1.00 92.19 106 SER A CA 1
ATOM 797 C C . SER A 1 106 ? 8.006 -9.610 -1.352 1.00 92.19 106 SER A C 1
ATOM 799 O O . SER A 1 106 ? 7.203 -10.439 -0.922 1.00 92.19 106 SER A O 1
ATOM 801 N N . LEU A 1 107 ? 8.435 -8.581 -0.611 1.00 93.06 107 LEU A N 1
ATOM 802 C CA . LEU A 1 107 ? 8.073 -8.367 0.794 1.00 93.06 107 LEU A CA 1
ATOM 803 C C . LEU A 1 107 ? 6.562 -8.195 0.973 1.00 93.06 107 LEU A C 1
ATOM 805 O O . LEU A 1 107 ? 5.941 -8.888 1.777 1.00 93.06 107 LEU A O 1
ATOM 809 N N . THR A 1 108 ? 5.948 -7.310 0.184 1.00 92.06 108 THR A N 1
ATOM 810 C CA . THR A 1 108 ? 4.492 -7.103 0.218 1.00 92.06 108 THR A CA 1
ATOM 811 C C . THR A 1 108 ? 3.739 -8.372 -0.165 1.00 92.06 108 THR A C 1
ATOM 813 O O . THR A 1 108 ? 2.732 -8.683 0.466 1.00 92.06 108 THR A O 1
ATOM 816 N N . SER A 1 109 ? 4.243 -9.142 -1.137 1.00 93.12 109 SER A N 1
ATOM 817 C CA . SER A 1 109 ? 3.654 -10.424 -1.530 1.00 93.12 109 SER A CA 1
ATOM 818 C C . SER A 1 109 ? 3.640 -11.420 -0.375 1.00 93.12 109 SER A C 1
ATOM 820 O O . SER A 1 109 ? 2.594 -11.981 -0.060 1.00 93.12 109 SER A O 1
ATOM 822 N N . ALA A 1 110 ? 4.777 -11.594 0.303 1.00 91.81 110 ALA A N 1
ATOM 823 C CA . ALA A 1 110 ? 4.894 -12.499 1.441 1.00 91.81 110 ALA A CA 1
ATOM 824 C C . ALA A 1 110 ? 3.913 -12.136 2.568 1.00 91.81 110 ALA A C 1
ATOM 826 O O . ALA A 1 110 ? 3.240 -13.012 3.112 1.00 91.81 110 ALA A O 1
ATOM 827 N N . VAL A 1 111 ? 3.772 -10.842 2.868 1.00 92.62 111 VAL A N 1
ATOM 828 C CA . VAL A 1 111 ? 2.827 -10.352 3.880 1.00 92.62 111 VAL A CA 1
ATOM 829 C C . VAL A 1 111 ? 1.381 -10.613 3.467 1.00 92.62 111 VAL A C 1
ATOM 831 O O . VAL A 1 111 ? 0.613 -11.160 4.254 1.00 92.62 111 VAL A O 1
ATOM 834 N N . LEU A 1 112 ? 1.013 -10.267 2.231 1.00 91.38 112 LEU A N 1
ATOM 835 C CA . LEU A 1 112 ? -0.328 -10.502 1.686 1.00 91.38 112 LEU A CA 1
ATOM 836 C C . LEU A 1 112 ? -0.692 -11.995 1.744 1.00 91.38 112 LEU A C 1
ATOM 838 O O . LEU A 1 112 ? -1.783 -12.337 2.204 1.00 91.38 112 LEU A O 1
ATOM 842 N N . ILE A 1 113 ? 0.250 -12.876 1.392 1.00 92.19 113 ILE A N 1
ATOM 843 C CA . ILE A 1 113 ? 0.098 -14.336 1.499 1.00 92.19 113 ILE A CA 1
ATOM 844 C C . ILE A 1 113 ? -0.113 -14.766 2.953 1.00 92.19 113 ILE A C 1
ATOM 846 O O . ILE A 1 113 ? -0.978 -15.602 3.217 1.00 92.19 113 ILE A O 1
ATOM 850 N N . GLY A 1 114 ? 0.612 -14.169 3.904 1.00 88.12 114 GLY A N 1
ATOM 851 C CA . GLY A 1 114 ? 0.418 -14.403 5.340 1.00 88.12 114 GLY A CA 1
ATOM 852 C C . GLY A 1 114 ? -1.003 -14.089 5.822 1.00 88.12 114 GLY A C 1
ATOM 853 O O . GLY A 1 114 ? -1.514 -14.750 6.724 1.00 88.12 114 GLY A O 1
ATOM 854 N N . PHE A 1 115 ? -1.680 -13.148 5.164 1.00 88.31 115 PHE A N 1
ATOM 855 C CA . PHE A 1 115 ? -3.083 -12.815 5.400 1.00 88.31 115 PHE A CA 1
ATOM 856 C C . PHE A 1 115 ? -4.070 -13.578 4.501 1.00 88.31 115 PHE A C 1
ATOM 858 O O . PHE A 1 115 ? -5.240 -13.213 4.424 1.00 88.31 115 PHE A O 1
ATOM 865 N N . GLY A 1 116 ? -3.634 -14.633 3.811 1.00 84.62 116 GLY A N 1
ATOM 866 C CA . GLY A 1 116 ? -4.493 -15.436 2.937 1.00 84.62 116 GLY A CA 1
ATOM 867 C C . GLY A 1 116 ? -4.859 -14.762 1.611 1.00 84.62 116 GLY A C 1
ATOM 868 O O . GLY A 1 116 ? -5.720 -15.271 0.894 1.00 84.62 116 GLY A O 1
ATOM 869 N N . HIS A 1 117 ? -4.214 -13.644 1.265 1.00 87.19 117 HIS A N 1
ATOM 870 C CA . HIS A 1 117 ? -4.333 -13.006 -0.043 1.00 87.19 117 HIS A CA 1
ATOM 871 C C . HIS A 1 117 ? -3.230 -13.511 -0.961 1.00 87.19 117 HIS A C 1
ATOM 873 O O . HIS A 1 117 ? -2.055 -13.398 -0.635 1.00 87.19 117 HIS A O 1
ATOM 879 N N . THR A 1 118 ? -3.577 -14.045 -2.127 1.00 87.44 118 THR A N 1
ATOM 880 C CA . THR A 1 118 ? -2.572 -14.477 -3.108 1.00 87.44 118 THR A CA 1
ATOM 881 C C . THR A 1 118 ? -2.462 -13.420 -4.204 1.00 87.44 118 THR A C 1
ATOM 883 O O . THR A 1 118 ? -3.269 -13.429 -5.134 1.00 87.44 118 THR A O 1
ATOM 886 N N . PRO A 1 119 ? -1.506 -12.474 -4.103 1.00 85.31 119 PRO A N 1
ATOM 887 C CA . PRO A 1 119 ? -1.393 -11.417 -5.091 1.00 85.31 119 PRO A CA 1
ATOM 888 C C . PRO A 1 119 ? -0.998 -12.013 -6.441 1.00 85.31 119 PRO A C 1
ATOM 890 O O . PRO A 1 119 ? 0.005 -12.719 -6.569 1.00 85.31 119 PRO A O 1
ATOM 893 N N . GLN A 1 120 ? -1.809 -11.740 -7.458 1.00 84.81 120 GLN A N 1
ATOM 894 C CA . GLN A 1 120 ? -1.492 -12.096 -8.837 1.00 84.81 120 GLN A CA 1
ATOM 895 C C . GLN A 1 120 ? -0.669 -10.994 -9.512 1.00 84.81 120 GLN A C 1
ATOM 897 O O . GLN A 1 120 ? -0.573 -9.863 -9.032 1.00 84.81 120 GLN A O 1
ATOM 902 N N . GLN A 1 121 ? -0.067 -11.303 -10.663 1.00 77.38 121 GLN A N 1
ATOM 903 C CA . GLN A 1 121 ? 0.574 -10.259 -11.457 1.00 77.38 121 GLN A CA 1
ATOM 904 C C . GLN A 1 121 ? -0.459 -9.205 -11.871 1.00 77.38 121 GLN A C 1
ATOM 906 O O . GLN A 1 121 ? -1.451 -9.523 -12.519 1.00 77.38 121 GLN A O 1
ATOM 911 N N . GLY A 1 122 ? -0.209 -7.950 -11.491 1.00 80.00 122 GLY A N 1
ATOM 912 C CA . GLY A 1 122 ? -1.146 -6.848 -11.717 1.00 80.00 122 GLY A CA 1
ATOM 913 C C . GLY A 1 122 ? -2.192 -6.669 -10.615 1.00 80.00 122 GLY A C 1
ATOM 914 O O . GLY A 1 122 ? -3.131 -5.903 -10.814 1.00 80.00 122 GLY A O 1
ATOM 915 N N . ASP A 1 123 ? -2.040 -7.331 -9.462 1.00 90.12 123 ASP A N 1
ATOM 916 C CA . ASP A 1 123 ? -2.908 -7.109 -8.308 1.00 90.12 123 ASP A CA 1
ATOM 917 C C . ASP A 1 123 ? -2.903 -5.630 -7.893 1.00 90.12 123 ASP A C 1
ATOM 919 O O . ASP A 1 123 ? -1.857 -5.022 -7.635 1.00 90.12 123 ASP A O 1
ATOM 923 N N . ARG A 1 124 ? -4.102 -5.047 -7.846 1.00 90.88 124 ARG A N 1
ATOM 924 C CA . ARG A 1 124 ? -4.311 -3.627 -7.581 1.00 90.88 124 ARG A CA 1
ATOM 925 C C . ARG A 1 124 ? -3.937 -3.241 -6.154 1.00 90.88 124 ARG A C 1
ATOM 927 O O . ARG A 1 124 ? -3.349 -2.177 -5.968 1.00 90.88 124 ARG A O 1
ATOM 934 N N . LEU A 1 125 ? -4.236 -4.094 -5.174 1.00 91.06 125 LEU A N 1
ATOM 935 C CA . LEU A 1 125 ? -3.897 -3.860 -3.770 1.00 91.06 125 LEU A CA 1
ATOM 936 C C . LEU A 1 125 ? -2.378 -3.821 -3.604 1.00 91.06 125 LEU A C 1
ATOM 938 O O . LEU A 1 125 ? -1.839 -2.877 -3.029 1.00 91.06 125 LEU A O 1
ATOM 942 N N . GLN A 1 126 ? -1.684 -4.808 -4.174 1.00 92.19 126 GLN A N 1
ATOM 943 C CA . GLN A 1 126 ? -0.225 -4.852 -4.129 1.00 92.19 126 GLN A CA 1
ATOM 944 C C . GLN A 1 126 ? 0.395 -3.665 -4.874 1.00 92.19 126 GLN A C 1
ATOM 946 O O . GLN A 1 126 ? 1.333 -3.054 -4.370 1.00 92.19 126 GLN A O 1
ATOM 951 N N . ALA A 1 127 ? -0.126 -3.309 -6.051 1.00 92.31 127 ALA A N 1
ATOM 952 C CA . ALA A 1 127 ? 0.385 -2.187 -6.832 1.00 92.31 127 ALA A CA 1
ATOM 953 C C . ALA A 1 127 ? 0.256 -0.852 -6.085 1.00 92.31 127 ALA A C 1
ATOM 955 O O . ALA A 1 127 ? 1.222 -0.095 -6.037 1.00 92.31 127 ALA A O 1
ATOM 956 N N . LEU A 1 128 ? -0.902 -0.580 -5.473 1.00 93.44 128 LEU A N 1
ATOM 957 C CA . LEU A 1 128 ? -1.121 0.638 -4.687 1.00 93.44 128 LEU A CA 1
ATOM 958 C C . LEU A 1 128 ? -0.242 0.677 -3.437 1.00 93.44 128 LEU A C 1
ATOM 960 O O . LEU A 1 128 ? 0.322 1.722 -3.122 1.00 93.44 128 LEU A O 1
ATOM 964 N N . LEU A 1 129 ? -0.095 -0.457 -2.750 1.00 92.56 129 LEU A N 1
ATOM 965 C CA . LEU A 1 129 ? 0.749 -0.550 -1.565 1.00 92.56 129 LEU A CA 1
ATOM 966 C C . LEU A 1 129 ? 2.224 -0.322 -1.913 1.00 92.56 129 LEU A C 1
ATOM 968 O O . LEU A 1 129 ? 2.867 0.524 -1.300 1.00 92.56 129 LEU A O 1
ATOM 972 N N . VAL A 1 130 ? 2.752 -1.025 -2.921 1.00 93.75 130 VAL A N 1
ATOM 973 C CA . VAL A 1 130 ? 4.140 -0.849 -3.379 1.00 93.75 130 VAL A CA 1
ATOM 974 C C . VAL A 1 130 ? 4.376 0.589 -3.831 1.00 93.75 130 VAL A C 1
ATOM 976 O O . VAL A 1 130 ? 5.374 1.178 -3.435 1.00 93.75 130 VAL A O 1
ATOM 979 N N . GLN A 1 131 ? 3.447 1.180 -4.588 1.00 92.94 131 GLN A N 1
ATOM 980 C CA . GLN A 1 131 ? 3.550 2.572 -5.025 1.00 92.94 131 GLN A CA 1
ATOM 981 C C . GLN A 1 131 ? 3.648 3.532 -3.836 1.00 92.94 131 GLN A C 1
ATOM 983 O O . GLN A 1 131 ? 4.565 4.348 -3.776 1.00 92.94 131 GLN A O 1
ATOM 988 N N . ALA A 1 132 ? 2.735 3.418 -2.871 1.00 93.31 132 ALA A N 1
ATOM 989 C CA . ALA A 1 132 ? 2.699 4.324 -1.731 1.00 93.31 132 ALA A CA 1
ATOM 990 C C . ALA A 1 132 ? 3.933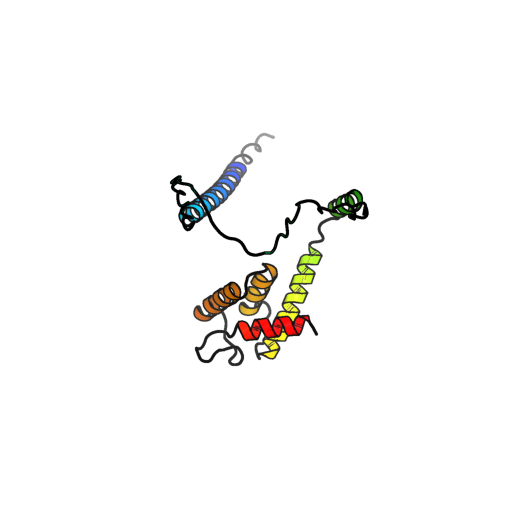 4.172 -0.821 1.00 93.31 132 ALA A C 1
ATOM 992 O O . ALA A 1 132 ? 4.418 5.160 -0.272 1.00 93.31 132 ALA A O 1
ATOM 993 N N . LEU A 1 133 ? 4.478 2.957 -0.704 1.00 92.44 133 LEU A N 1
ATOM 994 C CA . LEU A 1 133 ? 5.722 2.694 0.024 1.00 92.44 133 LEU A CA 1
ATOM 995 C C . LEU A 1 133 ? 6.948 3.256 -0.701 1.00 92.44 133 LEU A C 1
ATOM 997 O O . LEU A 1 133 ? 7.790 3.881 -0.061 1.00 92.44 133 LEU A O 1
ATOM 1001 N N . THR A 1 134 ? 7.039 3.082 -2.023 1.00 91.50 134 THR A N 1
ATOM 1002 C CA . THR A 1 134 ? 8.109 3.680 -2.837 1.00 91.50 134 THR A CA 1
ATOM 1003 C C . THR A 1 134 ? 8.093 5.205 -2.730 1.00 91.50 134 THR A C 1
ATOM 1005 O O . THR A 1 134 ? 9.147 5.829 -2.634 1.00 91.50 134 THR A O 1
ATOM 1008 N N . GLU A 1 135 ? 6.906 5.812 -2.736 1.00 91.69 135 GLU A N 1
ATOM 1009 C CA . GLU A 1 135 ? 6.733 7.260 -2.587 1.00 91.69 135 GLU A CA 1
ATOM 1010 C C . GLU A 1 135 ? 7.012 7.767 -1.161 1.00 91.69 135 GLU A C 1
ATOM 1012 O O . GLU A 1 135 ? 7.075 8.977 -0.950 1.00 91.69 135 GLU A O 1
ATOM 1017 N N . GLY A 1 136 ? 7.187 6.873 -0.181 1.00 90.50 136 GLY A N 1
ATOM 1018 C CA . GLY A 1 136 ? 7.401 7.249 1.217 1.00 90.50 136 GLY A CA 1
ATOM 1019 C C . GLY A 1 136 ? 6.171 7.897 1.855 1.00 90.50 136 GLY A C 1
ATOM 1020 O O . GLY A 1 136 ? 6.304 8.772 2.711 1.00 90.50 136 GLY A O 1
ATOM 1021 N N . GLN A 1 137 ? 4.971 7.505 1.420 1.00 95.62 137 GLN A N 1
ATOM 1022 C CA . GLN A 1 137 ? 3.725 8.050 1.946 1.00 95.62 137 GLN A CA 1
ATOM 1023 C C . GLN A 1 137 ? 3.538 7.694 3.424 1.00 95.62 137 GLN A C 1
ATOM 1025 O O . GLN A 1 137 ? 3.937 6.631 3.897 1.00 95.62 137 GLN A O 1
ATOM 1030 N N . SER A 1 138 ? 2.875 8.585 4.161 1.00 93.56 138 SER A N 1
ATOM 1031 C CA . SER A 1 138 ? 2.548 8.340 5.569 1.00 93.56 138 SER A CA 1
ATOM 1032 C C . SER A 1 138 ? 1.536 7.199 5.739 1.00 93.56 138 SER A C 1
ATOM 1034 O O . SER A 1 138 ? 0.661 7.006 4.894 1.00 93.56 138 SER A O 1
ATOM 1036 N N . ASN A 1 139 ? 1.577 6.501 6.879 1.00 93.38 139 ASN A N 1
ATOM 1037 C CA . ASN A 1 139 ? 0.637 5.416 7.194 1.00 93.38 139 ASN A CA 1
ATOM 1038 C C . ASN A 1 139 ? -0.833 5.852 7.076 1.00 93.38 139 ASN A C 1
ATOM 1040 O O . ASN A 1 139 ? -1.650 5.115 6.535 1.00 93.38 139 ASN A O 1
ATOM 1044 N N . ALA A 1 140 ? -1.161 7.069 7.528 1.00 94.38 140 ALA A N 1
ATOM 1045 C CA . ALA A 1 140 ? -2.513 7.619 7.433 1.00 94.38 140 ALA A CA 1
ATOM 1046 C C . ALA A 1 140 ? -2.957 7.825 5.974 1.00 94.38 140 ALA A C 1
ATOM 1048 O O . ALA A 1 140 ? -4.114 7.582 5.631 1.00 94.38 140 ALA A O 1
ATOM 1049 N N . TYR A 1 141 ? -2.033 8.236 5.101 1.00 94.94 141 TYR A N 1
ATOM 1050 C CA . TYR A 1 141 ? -2.307 8.355 3.673 1.00 94.94 141 TYR A CA 1
ATOM 1051 C C . TYR A 1 141 ? -2.499 6.983 3.019 1.00 94.94 141 TYR A C 1
ATOM 1053 O O . TYR A 1 141 ? -3.443 6.804 2.252 1.00 94.94 141 TYR A O 1
ATOM 1061 N N . ILE A 1 142 ? -1.653 6.002 3.355 1.00 95.06 142 ILE A N 1
ATOM 1062 C CA . ILE A 1 142 ? -1.776 4.621 2.863 1.00 95.06 142 ILE A CA 1
ATOM 1063 C C . ILE A 1 142 ? -3.125 4.019 3.292 1.00 95.06 142 ILE A C 1
ATOM 1065 O O . ILE A 1 142 ? -3.821 3.443 2.456 1.00 95.06 142 ILE A O 1
ATOM 1069 N N . ASP A 1 143 ? -3.538 4.210 4.552 1.00 94.38 143 ASP A N 1
ATOM 1070 C CA . ASP A 1 143 ? -4.849 3.771 5.052 1.00 94.38 143 ASP A CA 1
ATOM 1071 C C . ASP A 1 143 ? -5.994 4.369 4.236 1.00 94.38 143 ASP A C 1
ATOM 1073 O O . ASP A 1 143 ? -6.862 3.638 3.752 1.00 94.38 143 ASP A O 1
ATOM 1077 N N . ALA A 1 144 ? -5.985 5.689 4.043 1.00 95.81 144 ALA A N 1
ATOM 1078 C CA . ALA A 1 144 ? -7.026 6.378 3.294 1.00 95.81 144 ALA A CA 1
ATOM 1079 C C . ALA A 1 144 ? -7.063 5.929 1.826 1.00 95.81 144 ALA A C 1
ATOM 1081 O O . ALA A 1 144 ? -8.146 5.670 1.293 1.00 95.81 144 ALA A O 1
ATOM 1082 N N . LEU A 1 145 ? -5.901 5.795 1.182 1.00 94.75 145 LEU A N 1
ATOM 1083 C CA . LEU A 1 145 ? -5.774 5.371 -0.211 1.00 94.75 145 LEU A CA 1
ATOM 1084 C C . LEU A 1 145 ? -6.338 3.962 -0.418 1.00 94.75 145 LEU A C 1
ATOM 1086 O O . LEU A 1 145 ? -7.203 3.760 -1.275 1.00 94.75 145 LEU A O 1
ATOM 1090 N N . LEU A 1 146 ? -5.887 2.997 0.386 1.00 93.69 146 LEU A N 1
ATOM 1091 C CA . LEU A 1 146 ? -6.287 1.602 0.234 1.00 93.69 146 LEU A CA 1
ATOM 1092 C C . LEU A 1 146 ? -7.747 1.385 0.622 1.00 93.69 146 LEU A C 1
ATOM 1094 O O . LEU A 1 146 ? -8.469 0.702 -0.100 1.00 93.69 146 LEU A O 1
ATOM 1098 N N . ASN A 1 147 ? -8.228 2.019 1.692 1.00 93.81 147 ASN A N 1
ATOM 1099 C CA . ASN A 1 147 ? -9.636 1.917 2.066 1.00 93.81 147 ASN A CA 1
ATOM 1100 C C . ASN A 1 147 ? -10.568 2.607 1.067 1.00 93.81 147 ASN A C 1
ATOM 1102 O O . ASN A 1 147 ? -11.671 2.119 0.838 1.00 93.81 147 ASN A O 1
ATOM 1106 N N . THR A 1 148 ? -10.141 3.705 0.438 1.00 93.88 148 THR A N 1
ATOM 1107 C CA . THR A 1 148 ? -10.920 4.341 -0.636 1.00 93.88 148 THR A CA 1
ATOM 1108 C C . THR A 1 148 ? -11.012 3.426 -1.853 1.00 93.88 148 THR A C 1
ATOM 1110 O O . THR A 1 148 ? -12.093 3.258 -2.414 1.00 93.88 148 THR A O 1
ATOM 1113 N N . ALA A 1 149 ? -9.901 2.801 -2.250 1.00 92.62 149 ALA A N 1
ATOM 1114 C CA . ALA A 1 149 ? -9.884 1.844 -3.352 1.00 92.62 149 ALA A CA 1
ATOM 1115 C C . ALA A 1 149 ? -10.717 0.584 -3.035 1.00 92.62 149 ALA A C 1
ATOM 1117 O O . ALA A 1 149 ? -11.481 0.119 -3.881 1.00 92.62 149 ALA A O 1
ATOM 1118 N N . ALA A 1 150 ? -10.661 0.091 -1.795 1.00 92.00 150 ALA A N 1
ATOM 1119 C CA . ALA A 1 150 ? -11.494 -1.012 -1.324 1.00 92.00 150 ALA A CA 1
ATOM 1120 C C . ALA A 1 150 ? -12.989 -0.651 -1.323 1.00 92.00 150 ALA A C 1
ATOM 1122 O O . ALA A 1 150 ? -13.809 -1.423 -1.812 1.00 92.00 150 ALA A O 1
ATOM 1123 N N . ALA A 1 151 ? -13.351 0.548 -0.852 1.00 91.19 151 ALA A N 1
ATOM 1124 C CA . ALA A 1 151 ? -14.732 1.037 -0.859 1.00 91.19 151 ALA A CA 1
ATOM 1125 C C . ALA A 1 151 ? -15.295 1.207 -2.281 1.00 91.19 151 ALA A C 1
ATOM 1127 O O . ALA A 1 151 ? -16.498 1.075 -2.494 1.00 91.19 151 ALA A O 1
ATOM 1128 N N . ARG A 1 152 ? -14.426 1.469 -3.264 1.00 92.31 152 ARG A N 1
ATOM 1129 C CA . ARG A 1 152 ? -14.768 1.499 -4.695 1.00 92.31 152 ARG A CA 1
ATOM 1130 C C . ARG A 1 152 ? -14.857 0.109 -5.332 1.00 92.31 152 ARG A C 1
ATOM 1132 O O . ARG A 1 152 ? -15.248 0.014 -6.491 1.00 92.31 152 ARG A O 1
ATOM 1139 N N . GLY A 1 153 ? -14.497 -0.949 -4.605 1.00 89.38 153 GLY A N 1
ATOM 1140 C CA . GLY A 1 153 ? -14.471 -2.315 -5.119 1.00 89.38 153 GLY A CA 1
ATOM 1141 C C . GLY A 1 153 ? -13.329 -2.584 -6.102 1.00 89.38 153 GLY A C 1
ATOM 1142 O O . GLY A 1 153 ? -13.453 -3.476 -6.935 1.00 89.38 153 GLY A O 1
ATOM 1143 N N . GLU A 1 154 ? -12.221 -1.832 -6.035 1.00 88.81 154 GLU A N 1
ATOM 1144 C CA . GLU A 1 154 ? -11.072 -2.035 -6.935 1.00 88.81 154 GLU A CA 1
ATOM 1145 C C . GLU A 1 154 ? -10.344 -3.374 -6.698 1.00 88.81 154 GLU A C 1
ATOM 1147 O O . GLU A 1 154 ? -9.597 -3.833 -7.562 1.00 88.81 154 GLU A O 1
ATOM 1152 N N . PHE A 1 155 ? -10.548 -4.005 -5.540 1.00 88.19 155 PHE A N 1
ATOM 1153 C CA . PHE A 1 155 ? -10.021 -5.325 -5.197 1.00 88.19 155 PHE A CA 1
ATOM 1154 C C . PHE A 1 155 ? -10.888 -6.003 -4.129 1.00 88.19 155 PHE A C 1
ATOM 1156 O O . PHE A 1 155 ? -11.669 -5.358 -3.430 1.00 88.19 155 PHE A O 1
ATOM 1163 N N . SER A 1 156 ? -10.746 -7.325 -4.004 1.00 84.31 156 SER A N 1
ATOM 1164 C CA . SER A 1 156 ? -11.434 -8.110 -2.973 1.00 84.31 156 SER A CA 1
ATOM 1165 C C . SER A 1 156 ? -10.639 -8.117 -1.672 1.00 84.31 156 SER A C 1
ATOM 1167 O O . SER A 1 156 ? -9.427 -8.324 -1.690 1.00 84.31 156 SER A O 1
ATOM 1169 N N . LEU A 1 157 ? -11.327 -7.914 -0.547 1.00 84.44 157 LEU A N 1
ATOM 1170 C CA . LEU A 1 157 ? -10.712 -7.911 0.777 1.00 84.44 157 LEU A CA 1
ATOM 1171 C C . LEU A 1 157 ? -10.622 -9.337 1.348 1.00 84.44 157 LEU A C 1
ATOM 1173 O O . LEU A 1 157 ? -11.648 -10.015 1.476 1.00 84.44 157 LEU A O 1
ATOM 1177 N N . PRO A 1 158 ? -9.424 -9.798 1.741 1.00 82.50 158 PRO A N 1
ATOM 1178 C CA . PRO A 1 158 ? -9.269 -11.020 2.520 1.00 82.50 158 PRO A CA 1
ATOM 1179 C C . PRO A 1 158 ? -9.930 -10.845 3.882 1.00 82.50 158 PRO A C 1
ATOM 1181 O O . PRO A 1 158 ? -9.755 -9.814 4.537 1.00 82.50 158 PRO A O 1
ATOM 1184 N N . ARG A 1 159 ? -10.643 -11.870 4.363 1.00 82.75 159 ARG A N 1
ATOM 1185 C CA . ARG A 1 159 ? -11.315 -11.797 5.672 1.00 82.75 159 ARG A CA 1
ATOM 1186 C C . ARG A 1 159 ? -10.331 -11.561 6.819 1.00 82.75 159 ARG A C 1
ATOM 1188 O O . ARG A 1 159 ? -10.700 -10.897 7.776 1.00 82.75 159 ARG A O 1
ATOM 1195 N N . GLN A 1 160 ? -9.095 -12.060 6.715 1.00 85.00 160 GLN A N 1
ATOM 1196 C CA . GLN A 1 160 ? -8.060 -11.824 7.730 1.00 85.00 160 GLN A CA 1
ATOM 1197 C C . GLN A 1 160 ? -7.540 -10.377 7.752 1.00 85.00 160 GLN A C 1
ATOM 1199 O O . GLN A 1 160 ? -7.014 -9.948 8.770 1.00 85.00 160 GLN A O 1
ATOM 1204 N N . LEU A 1 161 ? -7.682 -9.639 6.646 1.00 87.06 161 LEU A N 1
ATOM 1205 C CA . LEU A 1 161 ? -7.282 -8.234 6.501 1.00 87.06 161 LEU A CA 1
ATOM 1206 C C . LEU A 1 161 ? -8.472 -7.277 6.610 1.00 87.06 161 LEU A C 1
ATOM 1208 O O . LEU A 1 161 ? -8.351 -6.102 6.280 1.00 87.06 161 LEU A O 1
ATOM 1212 N N . THR A 1 162 ? -9.632 -7.771 7.039 1.00 91.31 162 THR A N 1
ATOM 1213 C CA . THR A 1 162 ? -10.839 -6.961 7.180 1.00 91.31 162 THR A CA 1
ATOM 1214 C C . THR A 1 162 ? -11.112 -6.714 8.658 1.00 91.31 162 THR A C 1
ATOM 1216 O O . THR A 1 162 ? -11.219 -7.651 9.447 1.00 91.31 162 THR A O 1
ATOM 1219 N N . THR A 1 163 ? -11.250 -5.449 9.041 1.00 89.88 163 THR A N 1
ATOM 1220 C CA . THR A 1 163 ? -11.652 -5.053 10.391 1.00 89.88 163 THR A CA 1
ATOM 1221 C C . THR A 1 163 ? -13.107 -5.446 10.661 1.00 89.88 163 THR A C 1
ATOM 1223 O O . THR A 1 163 ? -13.891 -5.715 9.748 1.00 89.88 163 THR A O 1
ATOM 1226 N N . ALA A 1 164 ? -13.532 -5.383 11.926 1.00 85.38 164 ALA A N 1
ATOM 1227 C CA . ALA A 1 164 ? -14.933 -5.602 12.298 1.00 85.38 164 ALA A CA 1
ATOM 1228 C C . ALA A 1 164 ? -15.920 -4.636 11.604 1.00 85.38 164 ALA A C 1
ATOM 1230 O O . ALA A 1 164 ? -17.107 -4.934 11.509 1.00 85.38 164 ALA A O 1
ATOM 1231 N N . THR A 1 165 ? -15.441 -3.490 11.107 1.00 84.12 165 THR A N 1
ATOM 1232 C CA . THR A 1 165 ? -16.249 -2.494 10.388 1.00 84.12 165 THR A CA 1
ATOM 1233 C C . THR A 1 165 ? -16.295 -2.722 8.875 1.00 84.12 165 THR A C 1
ATOM 1235 O O . THR A 1 165 ? -16.921 -1.937 8.167 1.00 84.12 165 THR A O 1
ATOM 1238 N N . GLY A 1 166 ? -15.649 -3.777 8.363 1.00 86.50 166 GLY A N 1
ATOM 1239 C CA . GLY A 1 166 ? -15.590 -4.070 6.929 1.00 86.50 166 GLY A CA 1
ATOM 1240 C C . GLY A 1 166 ? -14.531 -3.267 6.167 1.00 86.50 166 GLY A C 1
ATOM 1241 O O . GLY A 1 166 ? -14.524 -3.287 4.938 1.00 86.50 166 GLY A O 1
ATOM 1242 N N . ARG A 1 167 ? -13.654 -2.545 6.875 1.00 90.25 167 ARG A N 1
ATOM 1243 C CA . ARG A 1 167 ? -12.528 -1.796 6.293 1.00 90.25 167 ARG A CA 1
ATOM 1244 C C . ARG A 1 167 ? -11.285 -2.677 6.202 1.00 90.25 167 ARG A C 1
ATOM 1246 O O . ARG A 1 167 ? -11.191 -3.678 6.903 1.00 90.25 167 ARG A O 1
ATOM 1253 N N . LEU A 1 168 ? -10.320 -2.295 5.374 1.00 91.75 168 LEU A N 1
ATOM 1254 C CA . LEU A 1 168 ? -9.002 -2.924 5.359 1.00 91.75 168 LEU A CA 1
ATOM 1255 C C . LEU A 1 168 ? -8.251 -2.567 6.654 1.00 91.75 168 LEU A C 1
ATOM 1257 O O . LEU A 1 168 ? -8.173 -1.391 7.014 1.00 91.75 168 LEU A O 1
ATOM 1261 N N . ASP A 1 169 ? -7.694 -3.566 7.341 1.00 93.31 169 ASP A N 1
ATOM 1262 C CA . ASP A 1 169 ? -6.813 -3.371 8.498 1.00 93.31 169 ASP A CA 1
ATOM 1263 C C . ASP A 1 169 ? -5.396 -3.021 8.029 1.00 93.31 169 ASP A C 1
ATOM 1265 O O . ASP A 1 169 ? -4.486 -3.854 7.944 1.00 93.31 169 ASP A O 1
ATOM 1269 N N . THR A 1 170 ? -5.231 -1.759 7.644 1.00 92.94 170 THR A N 1
ATOM 1270 C CA . THR A 1 170 ? -3.971 -1.250 7.107 1.00 92.94 170 THR A CA 1
ATOM 1271 C C . THR A 1 170 ? -2.883 -1.150 8.173 1.00 92.94 170 THR A C 1
ATOM 1273 O O . THR A 1 170 ? -1.705 -1.269 7.846 1.00 92.94 170 THR A O 1
ATOM 1276 N N . GLU A 1 171 ? -3.244 -0.983 9.448 1.00 92.75 171 GLU A N 1
ATOM 1277 C CA . GLU A 1 171 ? -2.266 -0.992 10.540 1.00 92.75 171 GLU A CA 1
ATOM 1278 C C . GLU A 1 171 ? -1.637 -2.374 10.705 1.00 92.75 171 GLU A C 1
ATOM 1280 O O . GLU A 1 171 ? -0.409 -2.489 10.688 1.00 92.75 171 GLU A O 1
ATOM 1285 N N . ALA A 1 172 ? -2.454 -3.430 10.786 1.00 91.94 172 ALA A N 1
ATOM 1286 C CA . ALA A 1 172 ? -1.948 -4.798 10.869 1.00 91.94 172 ALA A CA 1
ATOM 1287 C C . ALA A 1 172 ? -1.070 -5.151 9.658 1.00 91.94 172 ALA A C 1
ATOM 1289 O O . ALA A 1 172 ? -0.011 -5.767 9.814 1.00 91.94 172 ALA A O 1
ATOM 1290 N N . LEU A 1 173 ? -1.471 -4.709 8.460 1.00 92.31 173 LEU A N 1
ATOM 1291 C CA . LEU A 1 173 ? -0.713 -4.899 7.225 1.00 92.31 173 LEU A CA 1
ATOM 1292 C C . LEU A 1 173 ? 0.669 -4.229 7.279 1.00 92.31 173 LEU A C 1
ATOM 1294 O O . LEU A 1 173 ? 1.679 -4.869 6.981 1.00 92.31 173 LEU A O 1
ATOM 1298 N N . LEU A 1 174 ? 0.730 -2.953 7.670 1.00 92.75 174 LEU A N 1
ATOM 1299 C CA . LEU A 1 174 ? 1.983 -2.196 7.737 1.00 92.75 174 LEU A CA 1
ATOM 1300 C C . LEU A 1 174 ? 2.907 -2.724 8.842 1.00 92.75 174 LEU A C 1
ATOM 1302 O O . LEU A 1 174 ? 4.113 -2.840 8.627 1.00 92.75 174 LEU A O 1
ATOM 1306 N N . VAL A 1 175 ? 2.359 -3.118 9.995 1.00 94.19 175 VAL A N 1
ATOM 1307 C CA . VAL A 1 175 ? 3.128 -3.757 11.076 1.00 94.19 175 VAL A CA 1
ATOM 1308 C C . VAL A 1 175 ? 3.734 -5.082 10.612 1.00 94.19 175 VAL A C 1
ATOM 1310 O O . VAL A 1 175 ? 4.908 -5.353 10.879 1.00 94.19 175 VAL A O 1
ATOM 1313 N N . ALA A 1 176 ? 2.963 -5.906 9.898 1.00 92.44 176 ALA A N 1
ATOM 1314 C CA . ALA A 1 176 ? 3.460 -7.158 9.338 1.00 92.44 176 ALA A CA 1
ATOM 1315 C C . ALA A 1 176 ? 4.571 -6.918 8.306 1.00 92.44 176 ALA A C 1
ATOM 1317 O O . ALA A 1 176 ? 5.560 -7.648 8.295 1.00 92.44 176 ALA A O 1
ATOM 1318 N N . LEU A 1 177 ? 4.460 -5.862 7.499 1.00 92.38 177 LEU A N 1
ATOM 1319 C CA . LEU A 1 177 ? 5.484 -5.481 6.530 1.00 92.38 177 LEU A CA 1
ATOM 1320 C C . LEU A 1 177 ? 6.794 -5.047 7.188 1.00 92.38 177 LEU A C 1
ATOM 1322 O O . LEU A 1 177 ? 7.864 -5.511 6.797 1.00 92.38 177 LEU A O 1
ATOM 1326 N N . VAL A 1 178 ? 6.716 -4.219 8.230 1.00 91.88 178 VAL A N 1
ATOM 1327 C CA . VAL A 1 178 ? 7.894 -3.806 9.003 1.00 91.88 178 VAL A CA 1
ATOM 1328 C C . VAL A 1 178 ? 8.556 -5.015 9.664 1.00 91.88 178 VAL A C 1
ATOM 1330 O O . VAL A 1 178 ? 9.777 -5.151 9.609 1.00 91.88 178 VAL A O 1
ATOM 1333 N N . ARG A 1 179 ? 7.769 -5.943 10.220 1.00 92.25 179 ARG A N 1
ATOM 1334 C CA . ARG A 1 179 ? 8.289 -7.200 10.775 1.00 92.25 179 ARG A CA 1
ATOM 1335 C C . ARG A 1 179 ? 8.973 -8.054 9.703 1.00 92.25 179 ARG A C 1
ATOM 1337 O O . ARG A 1 179 ? 10.047 -8.582 9.961 1.00 92.25 179 ARG A O 1
ATOM 1344 N N . GLN A 1 180 ? 8.378 -8.161 8.516 1.00 91.06 180 GLN A N 1
ATOM 1345 C CA . GLN A 1 180 ? 8.927 -8.931 7.399 1.00 91.06 180 GLN A CA 1
ATOM 1346 C C . GLN A 1 180 ? 10.240 -8.342 6.869 1.00 91.06 180 GLN A C 1
ATOM 1348 O O . GLN A 1 180 ? 11.100 -9.099 6.443 1.00 91.06 180 GLN A O 1
ATOM 1353 N N . SER A 1 181 ? 10.419 -7.018 6.914 1.00 87.88 181 SER A N 1
ATOM 1354 C CA . SER A 1 181 ? 11.681 -6.376 6.508 1.00 87.88 181 SER A CA 1
ATOM 1355 C C . SER A 1 181 ? 12.840 -6.562 7.497 1.00 87.88 181 SER A C 1
ATOM 1357 O O . SER A 1 181 ? 13.981 -6.277 7.151 1.00 87.88 181 SER A O 1
ATOM 1359 N N . GLN A 1 182 ? 12.554 -6.991 8.732 1.00 86.12 182 GLN A N 1
ATOM 1360 C CA . GLN A 1 182 ? 13.552 -7.164 9.796 1.00 86.12 182 GLN A CA 1
ATOM 1361 C C . GLN A 1 182 ? 14.026 -8.615 9.966 1.00 86.12 182 GLN A C 1
ATOM 1363 O O . GLN A 1 182 ? 14.966 -8.843 10.727 1.00 86.12 182 GLN A O 1
ATOM 1368 N N . GLY A 1 183 ? 13.350 -9.579 9.334 1.00 68.31 183 GLY A N 1
ATOM 1369 C CA . GLY A 1 183 ? 13.677 -11.008 9.399 1.00 68.31 183 GLY A CA 1
ATOM 1370 C C . GLY A 1 183 ? 14.501 -11.450 8.205 1.00 68.31 183 GLY A C 1
ATOM 1371 O O . GLY A 1 183 ? 15.473 -12.201 8.434 1.00 68.31 183 GLY A O 1
#

=== Feature glossary ===
Annotated list of the representations used here:

Nearest PDB structures. The Foldseek neighbor list gives the closest experimentally determined structures in the PDB, ranked by structural alignment. TM-score near 1 means near-identical fold; near 0.3 means only rough topology match. This is how one finds what a novel AlphaFold prediction most resembles in the solved-structure universe.

Foldseek 3Di. Foldseek's 3Di representation compresses backbone geometry into a per-residue letter drawn from a learned twenty-state alphabet. It captures the tertiary interaction pattern around each residue — which residues are packed against it in space, regardless of where they are in sequence.

Radius of gyration, Cα contacts, bounding box. Radius of gyration (Rg) is the root-mean-square distance of Cα atoms from their centroid — a single number for overall size and compactness. A globular domain of N residues has Rg ≈ 2.2·N^0.38 Å; an extended or disordered chain has a much larger Rg. The Cα contact count is the number of residue pairs whose Cα atoms are within 8 Å and are more than four positions apart in sequence — a standard proxy for tertiary packing density. The bounding box is the smallest axis-aligned box enclosing all Cα atoms.

InterPro / GO / CATH / organism. The annotation block draws on four external resources. InterPro: which protein families and d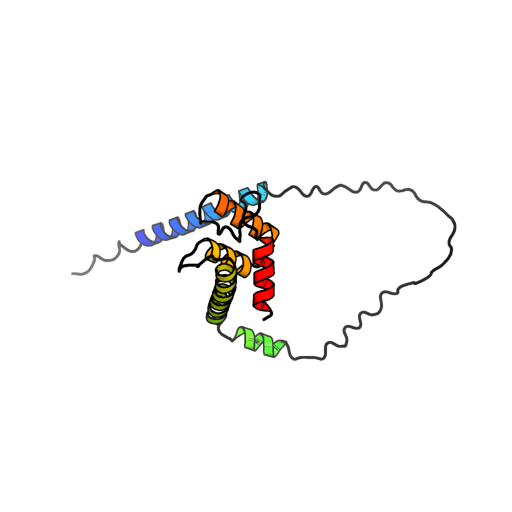omains the sequence belongs to. GO: standardized terms for what the protein does, what process it participates in, and where in the cell it acts. CATH: which structural fold it has in the CATH hierarchy. Organism: the species of origin.

mmCIF coordinates. The mmCIF block holds the 3D Cartesian coordinates of each backbone atom (N, Cα, C, O) in ångströms. mmCIF is the PDB's canonical archive format — a tagged-loop text representation of the atomic model.

pLDDT. pLDDT is the predicted lDDT-Cα score: AlphaFold's confidence that the local environment of each residue (all inter-atomic distances within 15 Å) is correctly placed. It is a per-residue number between 0 and 100, with higher meaning more reliable.

Backbone torsions (φ/ψ). φ (phi) and ψ (psi) are the two rotatable backbone dihedrals per residue: φ is the C(i-1)–N–Cα–C torsion, ψ is the N–Cα–C–N(i+1) torsion, both in degrees on (−180°, 180°]. α-helical residues cluster near (−60°, −45°); β-strand residues near (−120°, +130°). A Ramachandran plot is simply a scatter of (φ, ψ) for every residue.

B-factor. For experimental (PDB) structures, the B-factor (temperature factor) quantifies the positional spread of each atom in the crystal — a combination of thermal vibration and static disorder — in units of Å². High B-factors mark flexible loops or poorly resolved regions; low B-factors mark the rigid, well-ordered core.

Secondary structure (3-state, P-SEA). SS3 is a coarse helix/strand/coil call (letters a/b/c) made by the P-SEA algorithm from inter-Cα distances and dihedrals. It is less detailed than DSSP but needs only Cα positions.

Predicted aligned error. Predicted aligned error is AlphaFold's pairwise confidence. Unlike pLDDT (per-residue), PAE is per-residue-pair and captures whether two parts of the structure are correctly placed relative to each other. Units are ångströms of expected positional error.

Solvent-accessible surface area. Solvent-accessible surface area (SASA) is the area in Å² traced out by the centre of a 1.4 Å probe sphere (a water molecule) rolled over the protein's van der Waals surface (Shrake–Rupley / Lee–Richards construction). Buried residues have near-zero SASA; fully exposed residues can exceed 200 Å². The total SASA scales roughly with the number of surface residues.

Secondary structure (8-state, DSSP). The SS8 string is DSSP's per-residue secondary-structure call. α-helix (H) means an i→i+4 H-bond ladder; β-strand (E) means the residue participates in a β-sheet; 3₁₀ (G) and π (I) are tighter and wider helices; T/S are turns/bends; '-' is loop.

Rendered structure images. Structure images are PyMOL renders from six orthogonal camera directions. Cartoon representation draws helices as coils and strands as arrows; sticks shows the backbone as bonds; surface shows the solvent-excluded envelope. Rainbow coloring maps sequence position to hue (blue→red, N→C); chain coloring assigns a distinct color per polypeptide.

Sequence. The amino-acid sequence is the protein's primary structure: the linear order of residues from the N-terminus to the C-terminus, written in one-letter code. Everything else here — the 3D coordinates, the secondary structure, the domain annotations — is ultimately a consequence of this string.

Contact-map, Ramachandran, and PAE plots. Three diagnostic plots accompany the record. The Cα contact map visualizes the tertiary structure as a 2D adjacency matrix (8 Å cutoff, sequence-local contacts suppressed). The Ramachandran plot shows the distribution of backbone (φ, ψ) torsions, with points in the α and β basins reflecting secondary structure content. The PAE plot shows AlphaFold's inter-residue confidence as a color matrix.